Protein AF-0000000073523810 (afdb_homodimer)

Foldseek 3Di:
DQQDFDAEPNDTHHQWDADVHIWGFPDKYFDWDQDPNDTGTFKIKTKTWHPCLVVQQCVCPPPDPVVLVPDVVSVVSSVLQLTKMKMKIFTAAKDQLLRVLVSVLVVVVVVCVVVVNPDPVVNVVSVVSSVVSNVPIHHGGRIDMDIDHSVVSVVCCQDAVAPNHVDPVSNVVVVVVVVVVVVD/DQQDFDAEPNDTHHQWDADVHIWGFPDKYFDWDQDPNDTGTFKIKTKTWDPCLVVQQCVCPPPDPVVLVPDVVSVVSSVLQLTKMKMKIFTAAKDQLLRVLVSVLVVVVVVCVVVVNPDPVVNVVSVVSSVVSNVPIHHGGDIDMDIDHSVVSVVCCQDAVAPNHVDPVSNVVVVVVVVVVVVD

Nearest PDB structures (foldseek):
  8dlc-assembly1_A-2  TM=7.018E-01  e=1.350E-22  Vitis vinifera
  4dok-assembly2_B  TM=6.969E-01  e=1.622E-19  Arabidopsis thaliana
  8v8o-assembly2_B  TM=7.234E-01  e=1.157E-17  Panicum virgatum
  8v8l-assembly2_B  TM=7.744E-01  e=2.000E-11  Panicum virgatum
  5yx4-assembly1_A  TM=7.577E-01  e=1.313E-11  Deschampsia antarctica

Solvent-accessible surface area (backbone atoms only — not comparable to full-atom values): 18875 Å² total; per-residue (Å²): 130,81,74,70,61,45,71,44,94,85,40,76,37,60,49,56,48,72,72,99,55,73,23,33,54,46,21,39,28,44,38,67,47,72,54,93,88,38,76,44,59,34,31,28,40,40,35,25,32,30,74,70,51,53,75,76,46,56,92,55,49,78,44,51,24,73,58,45,30,67,29,46,70,57,24,52,46,62,70,61,41,62,40,42,35,36,38,44,34,31,28,60,38,63,39,46,15,49,55,52,24,47,52,51,44,49,43,44,48,55,33,26,53,70,64,73,60,65,41,72,61,58,50,51,50,46,47,52,54,26,55,64,29,42,81,39,72,41,45,61,67,37,73,50,74,49,79,43,57,20,63,59,44,42,53,48,36,39,61,48,35,26,74,51,20,66,24,62,51,22,30,42,36,27,23,37,45,49,26,56,60,46,60,103,133,79,73,70,61,46,70,43,94,84,41,77,38,59,49,56,48,71,71,100,56,72,22,34,54,45,21,38,29,44,37,67,47,73,56,94,90,38,77,44,58,34,31,29,38,39,34,25,33,32,75,70,53,54,76,76,46,57,93,53,50,79,43,49,24,73,59,46,30,69,29,46,70,58,24,53,46,63,70,61,42,61,41,41,34,38,39,44,34,31,28,60,38,63,38,47,14,50,55,50,25,47,52,52,45,49,44,44,47,54,32,26,54,70,63,72,59,66,40,71,60,58,50,49,53,46,47,52,54,26,55,63,29,42,82,39,74,41,46,59,66,38,73,49,73,50,78,42,58,19,62,59,45,44,53,48,36,37,60,47,34,26,74,51,20,65,23,62,50,21,28,42,36,27,23,37,45,49,27,57,60,45,60,103

Organism: Ambrosia artemisiifolia (NCBI:txid4212)

Sequence (368 aa):
MGSEMVMVDDIPFTPQITTTKPLSLLGHGITDIEIHFLQIKFTAIGVYIDPVVVTHLQKWKGKSGTELAEDDDFFDCVISAPVDKYLRIVVIKEIKGSQYGVQLESSVRDRLAADDKYEEEEEAALEQIVEFFQSKYFKKDSVLTFSFPAASNIVEKWYLGGTTAYSPSTISSLANTLSLELSKMGSEMVMVDDIPFTPQITTTKPLSLLGHGITDIEIHFLQIKFTAIGVYIDPVVVTHLQKWKGKSGTELAEDDDFFDCVISAPVDKYLRIVVIKEIKGSQYGVQLESSVRDRLAADDKYEEEEEAALEQIVEFFQSKYFKKDSVLTFSFPAASNIVEKWYLGGTTAYSPSTISSLANTLSLELSK

Structure (mmCIF, N/CA/C/O backbone):
data_AF-0000000073523810-model_v1
#
loop_
_entity.id
_entity.type
_entity.pdbx_description
1 polymer 'Chalcone-flavonone isomerase family protein'
#
loop_
_atom_site.group_PDB
_atom_site.id
_atom_site.type_symbol
_atom_site.label_atom_id
_atom_site.label_alt_id
_atom_site.label_comp_id
_atom_site.label_asym_id
_atom_site.label_entity_id
_atom_site.label_seq_id
_atom_site.pdbx_PDB_ins_code
_atom_site.Cartn_x
_atom_site.Cartn_y
_atom_site.Cartn_z
_atom_site.occupancy
_atom_site.B_iso_or_equiv
_atom_site.auth_seq_id
_atom_site.auth_comp_id
_atom_site.auth_asym_id
_atom_site.auth_atom_id
_atom_site.pdbx_PDB_model_num
ATOM 1 N N . MET A 1 1 ? -27.172 19.906 9.141 1 36 1 MET A N 1
ATOM 2 C CA . MET A 1 1 ? -26.359 20.797 9.977 1 36 1 MET A CA 1
ATOM 3 C C . MET A 1 1 ? -24.922 20.812 9.492 1 36 1 MET A C 1
ATOM 5 O O . MET A 1 1 ? -24.344 19.766 9.203 1 36 1 MET A O 1
ATOM 9 N N . GLY A 1 2 ? -24.328 21.672 8.648 1 47.69 2 GLY A N 1
ATOM 10 C CA . GLY A 1 2 ? -23.188 21.797 7.754 1 47.69 2 GLY A CA 1
ATOM 11 C C . GLY A 1 2 ? -21.859 21.531 8.438 1 47.69 2 GLY A C 1
ATOM 12 O O . GLY A 1 2 ? -21.5 22.219 9.398 1 47.69 2 GLY A O 1
ATOM 13 N N . SER A 1 3 ? -21.344 20.281 8.609 1 61.44 3 SER A N 1
ATOM 14 C CA . SER A 1 3 ? -20.266 19.891 9.5 1 61.44 3 SER A CA 1
ATOM 15 C C . SER A 1 3 ? -19.141 20.922 9.5 1 61.44 3 SER A C 1
ATOM 17 O O . SER A 1 3 ? -18.828 21.5 8.461 1 61.44 3 SER A O 1
ATOM 19 N N . GLU A 1 4 ? -18.969 21.781 10.617 1 83.75 4 GLU A N 1
ATOM 20 C CA . GLU A 1 4 ? -18.016 22.844 10.828 1 83.75 4 GLU A CA 1
ATOM 21 C C . GLU A 1 4 ? -16.625 22.469 10.305 1 83.75 4 GLU A C 1
ATOM 23 O O . GLU A 1 4 ? -16.188 21.328 10.492 1 83.75 4 GLU A O 1
ATOM 28 N N . MET A 1 5 ? -16.141 23.328 9.406 1 90.19 5 MET A N 1
ATOM 29 C CA . MET A 1 5 ? -14.82 23.156 8.82 1 90.19 5 MET A CA 1
ATOM 30 C C . MET A 1 5 ? -13.742 23.094 9.898 1 90.19 5 MET A C 1
ATOM 32 O O . MET A 1 5 ? -13.891 23.719 10.953 1 90.19 5 MET A O 1
ATOM 36 N N . VAL A 1 6 ? -12.82 22.312 9.805 1 94.38 6 VAL A N 1
ATOM 37 C CA . VAL A 1 6 ? -11.641 22.266 10.656 1 94.38 6 VAL A CA 1
ATOM 38 C C . VAL A 1 6 ? -10.562 23.188 10.102 1 94.38 6 VAL A C 1
ATOM 40 O O . VAL A 1 6 ? -10.141 23.047 8.953 1 94.38 6 VAL A O 1
ATOM 43 N N . MET A 1 7 ? -10.172 24.188 10.859 1 95.75 7 MET A N 1
ATOM 44 C CA . MET A 1 7 ? -9.172 25.141 10.406 1 95.75 7 MET A CA 1
ATOM 45 C C . MET A 1 7 ? -7.762 24.656 10.742 1 95.75 7 MET A C 1
ATOM 47 O O . MET A 1 7 ? -7.461 24.375 11.898 1 95.75 7 MET A O 1
ATOM 51 N N . VAL A 1 8 ? -6.914 24.516 9.75 1 96.25 8 VAL A N 1
ATOM 52 C CA . VAL A 1 8 ? -5.5 24.188 9.914 1 96.25 8 VAL A CA 1
ATOM 53 C C . VAL A 1 8 ? -4.641 25.359 9.43 1 96.25 8 VAL A C 1
ATOM 55 O O . VAL A 1 8 ? -4.43 25.516 8.227 1 96.25 8 VAL A O 1
ATOM 58 N N . ASP A 1 9 ? -4.152 26.125 10.297 1 94.56 9 ASP A N 1
ATOM 59 C CA . ASP A 1 9 ? -3.42 27.359 10 1 94.56 9 ASP A CA 1
ATOM 60 C C . ASP A 1 9 ? -4.164 28.203 8.977 1 94.56 9 ASP A C 1
ATOM 62 O O . ASP A 1 9 ? -3.605 28.578 7.941 1 94.56 9 ASP A O 1
ATOM 66 N N . ASP A 1 10 ? -5.43 28.391 9.188 1 92.69 10 ASP A N 1
ATOM 67 C CA . ASP A 1 10 ? -6.34 29.266 8.461 1 92.69 10 ASP A CA 1
ATOM 68 C C . ASP A 1 10 ? -6.785 28.625 7.145 1 92.69 10 ASP A C 1
ATOM 70 O O . ASP A 1 10 ? -7.375 29.297 6.293 1 92.69 10 ASP A O 1
ATOM 74 N N . ILE A 1 11 ? -6.402 27.422 6.918 1 93.44 11 ILE A N 1
ATOM 75 C CA . ILE A 1 11 ? -6.879 26.656 5.766 1 93.44 11 ILE A CA 1
ATOM 76 C C . ILE A 1 11 ? -8.039 25.766 6.188 1 93.44 11 ILE A C 1
ATOM 78 O O . ILE A 1 11 ? -7.887 24.922 7.086 1 93.44 11 ILE A O 1
ATOM 82 N N . PRO A 1 12 ? -9.141 25.906 5.609 1 93.88 12 PRO A N 1
ATOM 83 C CA . PRO A 1 12 ? -10.297 25.094 6.016 1 93.88 12 PRO A CA 1
ATOM 84 C C . PRO A 1 12 ? -10.266 23.688 5.441 1 93.88 12 PRO A C 1
ATOM 86 O O . PRO A 1 12 ? -9.953 23.5 4.262 1 93.88 12 PRO A O 1
ATOM 89 N N . PHE A 1 13 ? -10.539 22.703 6.215 1 95.44 13 PHE A N 1
ATOM 90 C CA . PHE A 1 13 ? -10.75 21.328 5.812 1 95.44 13 PHE A CA 1
ATOM 91 C C . PHE A 1 13 ? -12.133 20.844 6.219 1 95.44 13 PHE A C 1
ATOM 93 O O . PHE A 1 13 ? -12.586 21.109 7.336 1 95.44 13 PHE A O 1
ATOM 100 N N . THR A 1 14 ? -12.789 20.188 5.332 1 93.25 14 THR A N 1
ATOM 101 C CA . THR A 1 14 ? -14.078 19.594 5.66 1 93.25 14 THR A CA 1
ATOM 102 C C . THR A 1 14 ? -13.891 18.359 6.531 1 93.25 14 THR A C 1
ATOM 104 O O . THR A 1 14 ? -12.938 17.609 6.355 1 93.25 14 THR A O 1
ATOM 107 N N . PRO A 1 15 ? -14.758 18.156 7.457 1 94.19 15 PRO A N 1
ATOM 108 C CA . PRO A 1 15 ? -14.648 16.969 8.312 1 94.19 15 PRO A CA 1
ATOM 109 C C . PRO A 1 15 ? -14.773 15.664 7.523 1 94.19 15 PRO A C 1
ATOM 111 O O . PRO A 1 15 ? -14.289 14.617 7.969 1 94.19 15 PRO A O 1
ATOM 114 N N . GLN A 1 16 ? -15.461 15.742 6.457 1 93.12 16 GLN A N 1
ATOM 115 C CA . GLN A 1 16 ? -15.648 14.57 5.605 1 93.12 16 GLN A CA 1
ATOM 116 C C . GLN A 1 16 ? -15.484 14.93 4.133 1 93.12 16 GLN A C 1
ATOM 118 O O . GLN A 1 16 ? -15.805 16.047 3.721 1 93.12 16 GLN A O 1
ATOM 123 N N . ILE A 1 17 ? -14.914 14.008 3.402 1 89.88 17 ILE A N 1
ATOM 124 C CA . ILE A 1 17 ? -14.891 14.133 1.949 1 89.88 17 ILE A CA 1
ATOM 125 C C . ILE A 1 17 ? -15.469 12.875 1.315 1 89.88 17 ILE A C 1
ATOM 127 O O . ILE A 1 17 ? -15.516 11.82 1.95 1 89.88 17 ILE A O 1
ATOM 131 N N . THR A 1 18 ? -15.961 13.039 0.163 1 78.88 18 THR A N 1
ATOM 132 C CA . THR A 1 18 ? -16.484 11.867 -0.533 1 78.88 18 THR A CA 1
ATOM 133 C C . THR A 1 18 ? -15.617 11.523 -1.738 1 78.88 18 THR A C 1
ATOM 135 O O . THR A 1 18 ? -15.383 12.367 -2.607 1 78.88 18 THR A O 1
ATOM 138 N N . THR A 1 19 ? -15.023 10.523 -1.752 1 72.81 19 THR A N 1
ATOM 139 C CA . THR A 1 19 ? -14.414 9.914 -2.93 1 72.81 19 THR A CA 1
ATOM 140 C C . THR A 1 19 ? -15.312 8.828 -3.502 1 72.81 19 THR A C 1
ATOM 142 O O . THR A 1 19 ? -16.469 9.078 -3.844 1 72.81 19 THR A O 1
ATOM 145 N N . THR A 1 20 ? -14.945 7.473 -3.506 1 61.44 20 THR A N 1
ATOM 146 C CA . THR A 1 20 ? -15.852 6.371 -3.805 1 61.44 20 THR A CA 1
ATOM 147 C C . THR A 1 20 ? -16.812 6.137 -2.648 1 61.44 20 THR A C 1
ATOM 149 O O . THR A 1 20 ? -17.938 5.68 -2.855 1 61.44 20 THR A O 1
ATOM 152 N N . LYS A 1 21 ? -16.359 6.438 -1.473 1 75.62 21 LYS A N 1
ATOM 153 C CA . LYS A 1 21 ? -17.125 6.441 -0.232 1 75.62 21 LYS A CA 1
ATOM 154 C C . LYS A 1 21 ? -16.719 7.598 0.672 1 75.62 21 LYS A C 1
ATOM 156 O O . LYS A 1 21 ? -15.664 8.211 0.459 1 75.62 21 LYS A O 1
ATOM 161 N N . PRO A 1 22 ? -17.562 7.93 1.619 1 85.31 22 PRO A N 1
ATOM 162 C CA . PRO A 1 22 ? -17.203 9.023 2.525 1 85.31 22 PRO A CA 1
ATOM 163 C C . PRO A 1 22 ? -16 8.688 3.4 1 85.31 22 PRO A C 1
ATOM 165 O O . PRO A 1 22 ? -15.93 7.59 3.963 1 85.31 22 PRO A O 1
ATOM 168 N N . LEU A 1 23 ? -15.039 9.547 3.445 1 93 23 LEU A N 1
ATOM 169 C CA . LEU A 1 23 ? -13.883 9.469 4.328 1 93 23 LEU A CA 1
ATOM 170 C C . LEU A 1 23 ? -13.914 10.586 5.363 1 93 23 LEU A C 1
ATOM 172 O O . LEU A 1 23 ? -14.422 11.68 5.09 1 93 23 LEU A O 1
ATOM 176 N N . SER A 1 24 ? -13.414 10.297 6.52 1 95.62 24 SER A N 1
ATOM 177 C CA . SER A 1 24 ? -13.414 11.289 7.59 1 95.62 24 SER A CA 1
ATOM 178 C C . SER A 1 24 ? -12.016 11.875 7.793 1 95.62 24 SER A C 1
ATOM 180 O O . SER A 1 24 ? -11.016 11.172 7.648 1 95.62 24 SER A O 1
ATOM 182 N N . LEU A 1 25 ? -12.016 13.172 8.109 1 96.88 25 LEU A N 1
ATOM 183 C CA . LEU A 1 25 ? -10.766 13.805 8.516 1 96.88 25 LEU A CA 1
ATOM 184 C C . LEU A 1 25 ? -10.32 13.289 9.883 1 96.88 25 LEU A C 1
ATOM 186 O O . LEU A 1 25 ? -10.875 13.68 10.914 1 96.88 25 LEU A O 1
ATOM 190 N N . LEU A 1 26 ? -9.266 12.453 9.906 1 97.5 26 LEU A N 1
ATOM 191 C CA . LEU A 1 26 ? -8.859 11.852 11.172 1 97.5 26 LEU A CA 1
ATOM 192 C C . LEU A 1 26 ? -7.574 12.492 11.688 1 97.5 26 LEU A C 1
ATOM 194 O O . LEU A 1 26 ? -7.219 12.32 12.859 1 97.5 26 LEU A O 1
ATOM 198 N N . GLY A 1 27 ? -6.891 13.18 10.82 1 97.88 27 GLY A N 1
ATOM 199 C CA . GLY A 1 27 ? -5.684 13.891 11.219 1 97.88 27 GLY A CA 1
ATOM 200 C C . GLY A 1 27 ? -5.426 15.133 10.391 1 97.88 27 GLY A C 1
ATOM 201 O O . GLY A 1 27 ? -5.859 15.227 9.242 1 97.88 27 GLY A O 1
ATOM 202 N N . HIS A 1 28 ? -4.754 16.047 10.984 1 97.94 28 HIS A N 1
ATOM 203 C CA . HIS A 1 28 ? -4.352 17.25 10.281 1 97.94 28 HIS A CA 1
ATOM 204 C C . HIS A 1 28 ? -3.105 17.875 10.906 1 97.94 28 HIS A C 1
ATOM 206 O O . HIS A 1 28 ? -2.785 17.594 12.07 1 97.94 28 HIS A O 1
ATOM 212 N N . GLY A 1 29 ? -2.41 18.641 10.125 1 97.25 29 GLY A N 1
ATOM 213 C CA . GLY A 1 29 ? -1.2 19.312 10.578 1 97.25 29 GLY A CA 1
ATOM 214 C C . GLY A 1 29 ? -0.546 20.156 9.5 1 97.25 29 GLY A C 1
ATOM 215 O O . GLY A 1 29 ? -1.193 20.531 8.516 1 97.25 29 GLY A O 1
ATOM 216 N N . ILE A 1 30 ? 0.703 20.531 9.781 1 93.44 30 ILE A N 1
ATOM 217 C CA . ILE A 1 30 ? 1.391 21.422 8.852 1 93.44 30 ILE A CA 1
ATOM 218 C C . ILE A 1 30 ? 2.82 20.938 8.625 1 93.44 30 ILE A C 1
ATOM 220 O O . ILE A 1 30 ? 3.336 20.141 9.406 1 93.44 30 ILE A O 1
ATOM 224 N N . THR A 1 31 ? 3.383 21.25 7.535 1 87.44 31 THR A N 1
ATOM 225 C CA . THR A 1 31 ? 4.832 21.219 7.383 1 87.44 31 THR A CA 1
ATOM 226 C C . THR A 1 31 ? 5.414 22.625 7.535 1 87.44 31 THR A C 1
ATOM 228 O O . THR A 1 31 ? 4.801 23.609 7.109 1 87.44 31 THR A O 1
ATOM 231 N N . ASP A 1 32 ? 6.449 22.703 8.258 1 83.75 32 ASP A N 1
ATOM 232 C CA . ASP A 1 32 ? 7.055 24 8.539 1 83.75 32 ASP A CA 1
ATOM 233 C C . ASP A 1 32 ? 8.57 23.875 8.727 1 83.75 32 ASP A C 1
ATOM 235 O O . ASP A 1 32 ? 9.102 22.766 8.766 1 83.75 32 ASP A O 1
ATOM 239 N N . ILE A 1 33 ? 9.289 24.938 8.523 1 73.38 33 ILE A N 1
ATOM 240 C CA . ILE A 1 33 ? 10.711 25.031 8.836 1 73.38 33 ILE A CA 1
ATOM 241 C C . ILE A 1 33 ? 10.953 26.25 9.742 1 73.38 33 ILE A C 1
ATOM 243 O O . ILE A 1 33 ? 10.336 27.297 9.562 1 73.38 33 ILE A O 1
ATOM 247 N N . GLU A 1 34 ? 11.664 25.938 10.781 1 75.88 34 GLU A N 1
ATOM 248 C CA . GLU A 1 34 ? 12.062 27.047 11.633 1 75.88 34 GLU A CA 1
ATOM 249 C C . GLU A 1 34 ? 13.352 27.703 11.133 1 75.88 34 GLU A C 1
ATOM 251 O O . GLU A 1 34 ? 14.391 27.047 11.031 1 75.88 34 GLU A O 1
ATOM 256 N N . ILE A 1 35 ? 13.297 28.797 10.578 1 69.88 35 ILE A N 1
ATOM 257 C CA . ILE A 1 35 ? 14.461 29.562 10.133 1 69.88 35 ILE A CA 1
ATOM 258 C C . ILE A 1 35 ? 14.656 30.781 11.039 1 69.88 35 ILE A C 1
ATOM 260 O O . ILE A 1 35 ? 13.828 31.688 11.055 1 69.88 35 ILE A O 1
ATOM 264 N N . HIS A 1 36 ? 15.805 30.797 11.664 1 76.88 36 HIS A N 1
ATOM 265 C CA . HIS A 1 36 ? 16.172 31.906 12.523 1 76.88 36 HIS A CA 1
ATOM 266 C C . HIS A 1 36 ? 15.062 32.219 13.523 1 76.88 36 HIS A C 1
ATOM 268 O O . HIS A 1 36 ? 14.648 33.375 13.648 1 76.88 36 HIS A O 1
ATOM 274 N N . PHE A 1 37 ? 14.477 31.234 14.125 1 79.62 37 PHE A N 1
ATOM 275 C CA . PHE A 1 37 ? 13.492 31.328 15.195 1 79.62 37 PHE A CA 1
ATOM 276 C C . PHE A 1 37 ? 12.133 31.719 14.641 1 79.62 37 PHE A C 1
ATOM 278 O O . PHE A 1 37 ? 11.227 32.062 15.406 1 79.62 37 PHE A O 1
ATOM 285 N N . LEU A 1 38 ? 12 31.844 13.359 1 82.62 38 LEU A N 1
ATOM 286 C CA . LEU A 1 38 ? 10.703 32.062 12.719 1 82.62 38 LEU A CA 1
ATOM 287 C C . LEU A 1 38 ? 10.172 30.781 12.109 1 82.62 38 LEU A C 1
ATOM 289 O O . LEU A 1 38 ? 10.898 30.062 11.422 1 82.62 38 LEU A O 1
ATOM 293 N N . GLN A 1 39 ? 9.031 30.453 12.539 1 85.06 39 GLN A N 1
ATOM 294 C CA . GLN A 1 39 ? 8.375 29.297 11.953 1 85.06 39 GLN A CA 1
ATOM 295 C C . GLN A 1 39 ? 7.719 29.641 10.617 1 85.06 39 GLN A C 1
ATOM 297 O O . GLN A 1 39 ? 6.816 30.484 10.562 1 85.06 39 GLN A O 1
ATOM 302 N N . ILE A 1 40 ? 8.281 29.141 9.594 1 83.62 40 ILE A N 1
ATOM 303 C CA . ILE A 1 40 ? 7.676 29.312 8.281 1 83.62 40 ILE A CA 1
ATOM 304 C C . ILE A 1 40 ? 6.844 28.078 7.934 1 83.62 40 ILE A C 1
ATOM 306 O O . ILE A 1 40 ? 7.379 26.984 7.793 1 83.62 40 ILE A O 1
ATOM 310 N N . LYS A 1 41 ? 5.555 28.312 7.762 1 89.38 41 LYS A N 1
ATOM 311 C CA . LYS A 1 41 ? 4.633 27.219 7.438 1 89.38 41 LYS A CA 1
ATOM 312 C C . LYS A 1 41 ? 4.453 27.094 5.93 1 89.38 41 LYS A C 1
ATOM 314 O O . LYS A 1 41 ? 4.215 28.078 5.234 1 89.38 41 LYS A O 1
ATOM 319 N N . PHE A 1 42 ? 4.555 25.891 5.41 1 86.69 42 PHE A N 1
ATOM 320 C CA . PHE A 1 42 ? 4.547 25.703 3.967 1 86.69 42 PHE A CA 1
ATOM 321 C C . PHE A 1 42 ? 3.238 25.078 3.51 1 86.69 42 PHE A C 1
ATOM 323 O O . PHE A 1 42 ? 2.662 25.484 2.502 1 86.69 42 PHE A O 1
ATOM 330 N N . THR A 1 43 ? 2.82 24 4.184 1 90.69 43 THR A N 1
ATOM 331 C CA . THR A 1 43 ? 1.605 23.328 3.734 1 90.69 43 THR A CA 1
ATOM 332 C C . THR A 1 43 ? 0.713 22.984 4.922 1 90.69 43 THR A C 1
ATOM 334 O O . THR A 1 43 ? 1.202 22.781 6.035 1 90.69 43 THR A O 1
ATOM 337 N N . ALA A 1 44 ? -0.579 23 4.688 1 95.06 44 ALA A N 1
ATOM 338 C CA . ALA A 1 44 ? -1.577 22.391 5.566 1 95.06 44 ALA A CA 1
ATOM 339 C C . ALA A 1 44 ? -1.984 21.016 5.066 1 95.06 44 ALA A C 1
ATOM 341 O O . ALA A 1 44 ? -2.162 20.812 3.865 1 95.06 44 ALA A O 1
ATOM 342 N N . ILE A 1 45 ? -2.049 20.078 5.953 1 95.38 45 ILE A N 1
ATOM 343 C CA . ILE A 1 45 ? -2.287 18.688 5.582 1 95.38 45 ILE A CA 1
ATOM 344 C C . ILE A 1 45 ? -3.58 18.188 6.23 1 95.38 45 ILE A C 1
ATOM 346 O O . ILE A 1 45 ? -3.826 18.453 7.41 1 95.38 45 ILE A O 1
ATOM 350 N N . GLY A 1 46 ? -4.473 17.578 5.551 1 97.12 46 GLY A N 1
ATOM 351 C CA . GLY A 1 46 ? -5.594 16.797 6.043 1 97.12 46 GLY A CA 1
ATOM 352 C C . GLY A 1 46 ? -5.5 15.32 5.684 1 97.12 46 GLY A C 1
ATOM 353 O O . GLY A 1 46 ? -5.203 14.977 4.535 1 97.12 46 GLY A O 1
ATOM 354 N N . VAL A 1 47 ? -5.637 14.477 6.656 1 97.06 47 VAL A N 1
ATOM 355 C CA . VAL A 1 47 ? -5.613 13.031 6.465 1 97.06 47 VAL A CA 1
ATOM 356 C C . VAL A 1 47 ? -7.031 12.469 6.578 1 97.06 47 VAL A C 1
ATOM 358 O O . VAL A 1 47 ? -7.621 12.477 7.664 1 97.06 47 VAL A O 1
ATOM 361 N N . TYR A 1 48 ? -7.543 12 5.488 1 95.38 48 TYR A N 1
ATOM 362 C CA . TYR A 1 48 ? -8.867 11.383 5.445 1 95.38 48 TYR A CA 1
ATOM 363 C C . TYR A 1 48 ? -8.758 9.867 5.332 1 95.38 48 TYR A C 1
ATOM 365 O O . TYR A 1 48 ? -8.078 9.352 4.445 1 95.38 48 TYR A O 1
ATOM 373 N N . ILE A 1 49 ? -9.43 9.18 6.234 1 94.75 49 ILE A N 1
ATOM 374 C CA . ILE A 1 49 ? -9.398 7.723 6.238 1 94.75 49 ILE A CA 1
ATOM 375 C C . ILE A 1 49 ? -10.812 7.184 6.461 1 94.75 49 ILE A C 1
ATOM 377 O O . ILE A 1 49 ? -11.602 7.781 7.188 1 94.75 49 ILE A O 1
ATOM 381 N N . ASP A 1 50 ? -11.133 6.09 5.805 1 90.81 50 ASP A N 1
ATOM 382 C CA . ASP A 1 50 ? -12.344 5.355 6.148 1 90.81 50 ASP A CA 1
ATOM 383 C C . ASP A 1 50 ? -12.367 5.004 7.637 1 90.81 50 ASP A C 1
ATOM 385 O O . ASP A 1 50 ? -11.461 4.348 8.141 1 90.81 50 ASP A O 1
ATOM 389 N N . PRO A 1 51 ? -13.367 5.398 8.312 1 89.56 51 PRO A N 1
ATOM 390 C CA . PRO A 1 51 ? -13.422 5.164 9.758 1 89.56 51 PRO A CA 1
ATOM 391 C C . PRO A 1 51 ? -13.312 3.682 10.117 1 89.56 51 PRO A C 1
ATOM 393 O O . PRO A 1 51 ? -12.953 3.342 11.25 1 89.56 51 PRO A O 1
ATOM 396 N N . VAL A 1 52 ? -13.516 2.807 9.203 1 86.06 52 VAL A N 1
ATOM 397 C CA . VAL A 1 52 ? -13.414 1.368 9.422 1 86.06 52 VAL A CA 1
ATOM 398 C C . VAL A 1 52 ? -11.984 0.997 9.797 1 86.06 52 VAL A C 1
ATOM 400 O O . VAL A 1 52 ? -11.734 -0.094 10.312 1 86.06 52 VAL A O 1
ATOM 403 N N . VAL A 1 53 ? -11.023 1.902 9.609 1 90.06 53 VAL A N 1
ATOM 404 C CA . VAL A 1 53 ? -9.617 1.668 9.938 1 90.06 53 VAL A CA 1
ATOM 405 C C . VAL A 1 53 ? -9.492 1.288 11.406 1 90.06 53 VAL A C 1
ATOM 407 O O . VAL A 1 53 ? -8.602 0.514 11.781 1 90.06 53 VAL A O 1
ATOM 410 N N . VAL A 1 54 ? -10.414 1.68 12.266 1 91.44 54 VAL A N 1
ATOM 411 C CA . VAL A 1 54 ? -10.352 1.468 13.711 1 91.44 54 VAL A CA 1
ATOM 412 C C . VAL A 1 54 ? -10.438 -0.025 14.016 1 91.44 54 VAL A C 1
ATOM 414 O O . VAL A 1 54 ? -9.805 -0.508 14.961 1 91.44 54 VAL A O 1
ATOM 417 N N . THR A 1 55 ? -11.133 -0.739 13.25 1 86.38 55 THR A N 1
ATOM 418 C CA . THR A 1 55 ? -11.297 -2.172 13.469 1 86.38 55 THR A CA 1
ATOM 419 C C . THR A 1 55 ? -9.969 -2.902 13.273 1 86.38 55 THR A C 1
ATOM 421 O O . THR A 1 55 ? -9.758 -3.98 13.836 1 86.38 55 THR A O 1
ATOM 424 N N . HIS A 1 56 ? -9.07 -2.303 12.539 1 83.25 56 HIS A N 1
ATOM 425 C CA . HIS A 1 56 ? -7.781 -2.924 12.258 1 83.25 56 HIS A CA 1
ATOM 426 C C . HIS A 1 56 ? -6.746 -2.547 13.312 1 83.25 56 HIS A C 1
ATOM 428 O O . HIS A 1 56 ? -5.637 -3.082 13.32 1 83.25 56 HIS A O 1
ATOM 434 N N . LEU A 1 57 ? -7.16 -1.655 14.227 1 91.44 57 LEU A N 1
ATOM 435 C CA . LEU A 1 57 ? -6.191 -1.093 15.164 1 91.44 57 LEU A CA 1
ATOM 436 C C . LEU A 1 57 ? -6.523 -1.502 16.594 1 91.44 57 LEU A C 1
ATOM 438 O O . LEU A 1 57 ? -6.023 -0.898 17.547 1 91.44 57 LEU A O 1
ATOM 442 N N . GLN A 1 58 ? -7.195 -2.562 16.828 1 89.19 58 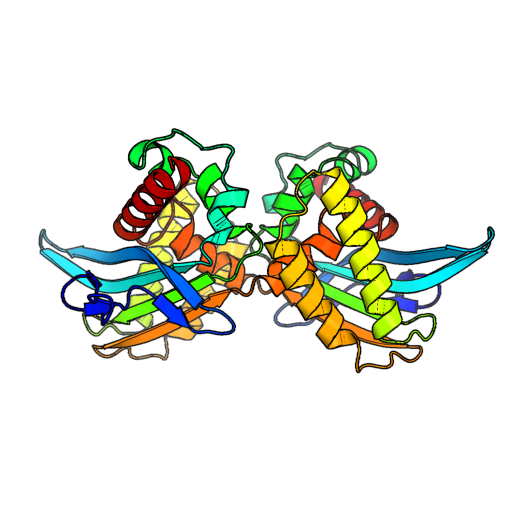GLN A N 1
ATOM 443 C CA . GLN A 1 58 ? -7.734 -2.957 18.125 1 89.19 58 GLN A CA 1
ATOM 444 C C . GLN A 1 58 ? -6.617 -3.322 19.094 1 89.19 58 GLN A C 1
ATOM 446 O O . GLN A 1 58 ? -6.773 -3.188 20.312 1 89.19 58 GLN A O 1
ATOM 451 N N . LYS A 1 59 ? -5.496 -3.777 18.594 1 91 59 LYS A N 1
ATOM 452 C CA . LYS A 1 59 ? -4.336 -4.125 19.406 1 91 59 LYS A CA 1
ATOM 453 C C . LYS A 1 59 ? -3.898 -2.945 20.266 1 91 59 LYS A C 1
ATOM 455 O O . LYS A 1 59 ? -3.277 -3.131 21.312 1 91 59 LYS A O 1
ATOM 460 N N . TRP A 1 60 ? -4.238 -1.782 19.859 1 94.19 60 TRP A N 1
ATOM 461 C CA . TRP A 1 60 ? -3.754 -0.586 20.547 1 94.19 60 TRP A CA 1
ATOM 462 C C . TRP A 1 60 ? -4.867 0.07 21.359 1 94.19 60 TRP A C 1
ATOM 464 O O . TRP A 1 60 ? -4.742 1.22 21.781 1 94.19 60 TRP A O 1
ATOM 474 N N . LYS A 1 61 ? -5.992 -0.659 21.5 1 94.44 61 LYS A N 1
ATOM 475 C CA . LYS A 1 61 ? -7.098 -0.134 22.297 1 94.44 61 LYS A CA 1
ATOM 476 C C . LYS A 1 61 ? -6.633 0.261 23.688 1 94.44 61 LYS A C 1
ATOM 478 O O . LYS A 1 61 ? -5.91 -0.491 24.344 1 94.44 61 LYS A O 1
ATOM 483 N N . GLY A 1 62 ? -7.059 1.465 24.156 1 94.75 62 GLY A N 1
ATOM 484 C CA . GLY A 1 62 ? -6.734 1.923 25.5 1 94.75 62 GLY A CA 1
ATOM 485 C C . GLY A 1 62 ? -5.449 2.723 25.562 1 94.75 62 GLY A C 1
ATOM 486 O O . GLY A 1 62 ? -5.117 3.295 26.609 1 94.75 62 GLY A O 1
ATOM 487 N N . LYS A 1 63 ? -4.664 2.775 24.531 1 96.56 63 LYS A N 1
ATOM 488 C CA . LYS A 1 63 ? -3.443 3.57 24.484 1 96.56 63 LYS A CA 1
ATOM 489 C C . LYS A 1 63 ? -3.758 5.051 24.281 1 96.56 63 LYS A C 1
ATOM 491 O O . LYS A 1 63 ? -4.711 5.398 23.594 1 96.56 63 LYS A O 1
ATOM 496 N N . SER A 1 64 ? -2.973 5.887 24.859 1 97.31 64 SER A N 1
ATOM 497 C CA . SER A 1 64 ? -3.15 7.324 24.719 1 97.31 64 SER A CA 1
ATOM 498 C C . SER A 1 64 ? -2.623 7.809 23.359 1 97.31 64 SER A C 1
ATOM 500 O O . SER A 1 64 ? -1.805 7.137 22.734 1 97.31 64 SER A O 1
ATOM 502 N N . GLY A 1 65 ? -3.066 8.977 22.953 1 96.81 65 GLY A N 1
ATOM 503 C CA . GLY A 1 65 ? -2.576 9.578 21.719 1 96.81 65 GLY A CA 1
ATOM 504 C C . GLY A 1 65 ? -1.07 9.773 21.703 1 96.81 65 GLY A C 1
ATOM 505 O O . GLY A 1 65 ? -0.42 9.547 20.688 1 96.81 65 GLY A O 1
ATOM 506 N N . THR A 1 66 ? -0.554 10.211 22.828 1 97.12 66 THR A N 1
ATOM 507 C CA . THR A 1 66 ? 0.883 10.438 22.953 1 97.12 66 THR A CA 1
ATOM 508 C C . THR A 1 66 ? 1.648 9.125 22.781 1 97.12 66 THR A C 1
ATOM 510 O O . THR A 1 66 ? 2.693 9.094 22.125 1 97.12 66 THR A O 1
ATOM 513 N N . GLU A 1 67 ? 1.149 8.055 23.359 1 97.25 67 GLU A N 1
ATOM 514 C CA . GLU A 1 67 ? 1.768 6.738 23.203 1 97.25 67 GLU A CA 1
ATOM 515 C C . GLU A 1 67 ? 1.714 6.277 21.75 1 97.25 67 GLU A C 1
ATOM 517 O O . GLU A 1 67 ? 2.701 5.766 21.219 1 97.25 67 GLU A O 1
ATOM 522 N N . LEU A 1 68 ? 0.578 6.496 21.172 1 96.88 68 LEU A N 1
ATOM 523 C CA . LEU A 1 68 ? 0.408 6.059 19.781 1 96.88 68 LEU A CA 1
ATOM 524 C C . LEU A 1 68 ? 1.314 6.848 18.844 1 96.88 68 LEU A C 1
ATOM 526 O O . LEU A 1 68 ? 1.862 6.293 17.891 1 96.88 68 LEU A O 1
ATOM 530 N N . ALA A 1 69 ? 1.471 8.133 19.109 1 96.44 69 ALA A N 1
ATOM 531 C CA . ALA A 1 69 ? 2.277 8.992 18.25 1 96.44 69 ALA A CA 1
ATOM 532 C C . ALA A 1 69 ? 3.725 8.508 18.188 1 96.44 69 ALA A C 1
ATOM 534 O O . ALA A 1 69 ? 4.422 8.742 17.203 1 96.44 69 ALA A O 1
ATOM 535 N N . GLU A 1 70 ? 4.141 7.801 19.203 1 95.06 70 GLU A N 1
ATOM 536 C CA . GLU A 1 70 ? 5.523 7.34 19.281 1 95.06 70 GLU A CA 1
ATOM 537 C C . GLU A 1 70 ? 5.641 5.871 18.875 1 95.06 70 GLU A C 1
ATOM 539 O O . GLU A 1 70 ? 6.73 5.301 18.906 1 95.06 70 GLU A O 1
ATOM 544 N N . ASP A 1 71 ? 4.59 5.27 18.484 1 94.12 71 ASP A N 1
ATOM 545 C CA . ASP A 1 71 ? 4.559 3.848 18.156 1 94.12 71 ASP A CA 1
ATOM 546 C C . ASP A 1 71 ? 4.543 3.633 16.656 1 94.12 71 ASP A C 1
ATOM 548 O O . ASP A 1 71 ? 3.475 3.564 16.047 1 94.12 71 ASP A O 1
ATOM 552 N N . ASP A 1 72 ? 5.641 3.373 16.109 1 88.44 72 ASP A N 1
ATOM 553 C CA . ASP A 1 72 ? 5.762 3.225 14.656 1 88.44 72 ASP A CA 1
ATOM 554 C C . ASP A 1 72 ? 5.02 1.981 14.172 1 88.44 72 ASP A C 1
ATOM 556 O O . ASP A 1 72 ? 4.523 1.95 13.039 1 88.44 72 ASP A O 1
ATOM 560 N N . ASP A 1 73 ? 4.914 0.929 14.992 1 86.62 73 ASP A N 1
ATOM 561 C CA . ASP A 1 73 ? 4.145 -0.256 14.617 1 86.62 73 ASP A CA 1
ATOM 562 C C . ASP A 1 73 ? 2.676 0.089 14.391 1 86.62 73 ASP A C 1
ATOM 564 O O . ASP A 1 73 ? 2.018 -0.496 13.531 1 86.62 73 ASP A O 1
ATOM 568 N N . PHE A 1 74 ? 2.215 1.008 15.227 1 93.25 74 PHE A N 1
ATOM 569 C CA . PHE A 1 74 ? 0.843 1.481 15.094 1 93.25 74 PHE A CA 1
ATOM 570 C C . PHE A 1 74 ? 0.619 2.115 13.727 1 93.25 74 PHE A C 1
ATOM 572 O O . PHE A 1 74 ? -0.331 1.765 13.023 1 93.25 74 PHE A O 1
ATOM 579 N N . PHE A 1 75 ? 1.476 2.957 13.305 1 92.5 75 PHE A N 1
ATOM 580 C CA . PHE A 1 75 ? 1.305 3.684 12.055 1 92.5 75 PHE A CA 1
ATOM 581 C C . PHE A 1 75 ? 1.572 2.777 10.859 1 92.5 75 PHE A C 1
ATOM 583 O O . PHE A 1 75 ? 0.951 2.932 9.805 1 92.5 75 PHE A O 1
ATOM 590 N N . ASP A 1 76 ? 2.475 1.805 11.008 1 84.81 76 ASP A N 1
ATOM 591 C CA . ASP A 1 76 ? 2.629 0.79 9.969 1 84.81 76 ASP A CA 1
ATOM 592 C C . ASP A 1 76 ? 1.313 0.055 9.719 1 84.81 76 ASP A C 1
ATOM 594 O O . ASP A 1 76 ? 0.985 -0.269 8.578 1 84.81 76 ASP A O 1
ATOM 598 N N . CYS A 1 77 ? 0.583 -0.191 10.773 1 84.31 77 CYS A N 1
ATOM 599 C CA . CYS A 1 77 ? -0.705 -0.867 10.648 1 84.31 77 CYS A CA 1
ATOM 600 C C . CYS A 1 77 ? -1.743 0.051 10.016 1 84.31 77 CYS A C 1
ATOM 602 O O . CYS A 1 77 ? -2.578 -0.399 9.234 1 84.31 77 CYS A O 1
ATOM 604 N N . VAL A 1 78 ? -1.748 1.337 10.383 1 90.19 78 VAL A N 1
ATOM 605 C CA . VAL A 1 78 ? -2.637 2.305 9.75 1 90.19 78 VAL A CA 1
ATOM 606 C C . VAL A 1 78 ? -2.398 2.318 8.242 1 90.19 78 VAL A C 1
ATOM 608 O O . VAL A 1 78 ? -3.35 2.287 7.457 1 90.19 78 VAL A O 1
ATOM 611 N N . ILE A 1 79 ? -1.14 2.35 7.812 1 87.44 79 ILE A N 1
ATOM 612 C CA . ILE A 1 79 ? -0.748 2.406 6.41 1 87.44 79 ILE A CA 1
ATOM 613 C C . ILE A 1 79 ? -1.173 1.121 5.703 1 87.44 79 ILE A C 1
ATOM 615 O O . ILE A 1 79 ? -1.737 1.165 4.605 1 87.44 79 ILE A O 1
ATOM 619 N N . SER A 1 80 ? -1.014 -0.012 6.359 1 80.5 80 SER A N 1
ATOM 620 C CA . SER A 1 80 ? -1.236 -1.31 5.73 1 80.5 80 SER A CA 1
ATOM 621 C C . SER A 1 80 ? -2.71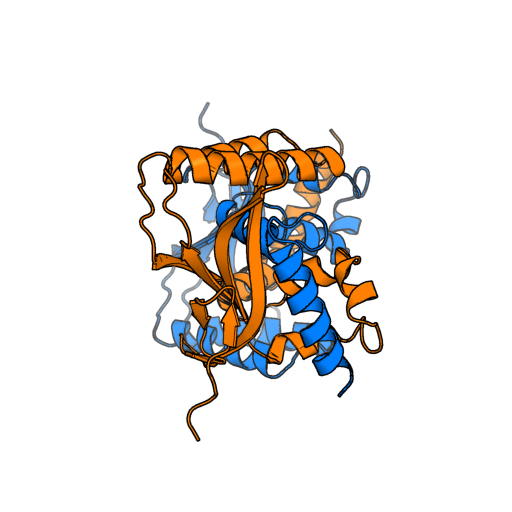7 -1.678 5.73 1 80.5 80 SER A C 1
ATOM 623 O O . SER A 1 80 ? -3.135 -2.592 5.016 1 80.5 80 SER A O 1
ATOM 625 N N . ALA A 1 81 ? -3.5 -1.021 6.648 1 82.06 81 ALA A N 1
ATOM 626 C CA . ALA A 1 81 ? -4.926 -1.339 6.719 1 82.06 81 ALA A CA 1
ATOM 627 C C . ALA A 1 81 ? -5.59 -1.183 5.355 1 82.06 81 ALA A C 1
ATOM 629 O O . ALA A 1 81 ? -5.336 -0.211 4.641 1 82.06 81 ALA A O 1
ATOM 630 N N . PRO A 1 82 ? -6.379 -2.127 4.914 1 78.5 82 PRO A N 1
ATOM 631 C CA . PRO A 1 82 ? -7.027 -2.105 3.602 1 78.5 82 PRO A CA 1
ATOM 632 C C . PRO A 1 82 ? -8.266 -1.217 3.57 1 78.5 82 PRO A C 1
ATOM 634 O O . PRO A 1 82 ? -9.375 -1.702 3.311 1 78.5 82 PRO A O 1
ATOM 637 N N . VAL A 1 83 ? -8.102 -0.006 3.807 1 82.81 83 VAL A N 1
ATOM 638 C CA . VAL A 1 83 ? -9.172 0.986 3.76 1 82.81 83 VAL A CA 1
ATOM 639 C C . VAL A 1 83 ? -8.742 2.164 2.885 1 82.81 83 VAL A C 1
ATOM 641 O O . VAL A 1 83 ? -7.551 2.375 2.656 1 82.81 83 VAL A O 1
ATOM 644 N N . ASP A 1 84 ? -9.711 2.871 2.391 1 83.88 84 ASP A N 1
ATOM 645 C CA . ASP A 1 84 ? -9.406 4.043 1.574 1 83.88 84 ASP A CA 1
ATOM 646 C C . ASP A 1 84 ? -8.742 5.137 2.41 1 83.88 84 ASP A C 1
ATOM 648 O O . ASP A 1 84 ? -9.148 5.383 3.551 1 83.88 84 ASP A O 1
ATOM 652 N N . LYS A 1 85 ? -7.73 5.691 1.919 1 90.88 85 LYS A N 1
ATOM 653 C CA . LYS A 1 85 ? -7.055 6.844 2.51 1 90.88 85 LYS A CA 1
ATOM 654 C C . LYS A 1 85 ? -6.852 7.949 1.477 1 90.88 85 LYS A C 1
ATOM 656 O O . LYS A 1 85 ? -6.699 7.672 0.285 1 90.88 85 LYS A O 1
ATOM 661 N N . TYR A 1 86 ? -6.891 9.133 1.934 1 90.06 86 TYR A N 1
ATOM 662 C CA . TYR A 1 86 ? -6.793 10.312 1.078 1 90.06 86 TYR A CA 1
ATOM 663 C C . TYR A 1 86 ? -6.074 11.445 1.795 1 90.06 86 TYR A C 1
ATOM 665 O O . TYR A 1 86 ? -6.395 11.766 2.941 1 90.06 86 TYR A O 1
ATOM 673 N N . LEU A 1 87 ? -5.031 11.984 1.139 1 93.12 87 LEU A N 1
ATOM 674 C CA . LEU A 1 87 ? -4.305 13.133 1.662 1 93.12 87 LEU A CA 1
ATOM 675 C C . LEU A 1 87 ? -4.645 14.391 0.871 1 93.12 87 LEU A C 1
ATOM 677 O O . LEU A 1 87 ? -4.648 14.375 -0.363 1 93.12 87 LEU A O 1
ATOM 681 N N . ARG A 1 88 ? -5.023 15.375 1.546 1 91.69 88 ARG A N 1
ATOM 682 C CA . ARG A 1 88 ? -5.199 16.703 0.971 1 91.69 88 ARG A CA 1
ATOM 683 C C . ARG A 1 88 ? -4.156 17.672 1.506 1 91.69 88 ARG A C 1
ATOM 685 O O . ARG A 1 88 ? -4.117 17.953 2.705 1 91.69 88 ARG A O 1
ATOM 692 N N . ILE A 1 89 ? -3.266 18.188 0.672 1 91.25 89 ILE A N 1
ATOM 693 C CA . ILE A 1 89 ? -2.166 19.078 1.041 1 91.25 89 ILE A CA 1
ATOM 694 C C . ILE A 1 89 ? -2.354 20.438 0.372 1 91.25 89 ILE A C 1
ATOM 696 O O . ILE A 1 89 ? -2.426 20.531 -0.856 1 91.25 89 ILE A O 1
ATOM 700 N N . VAL A 1 90 ? -2.506 21.438 1.201 1 91.38 90 VAL A N 1
ATOM 701 C CA . VAL A 1 90 ? -2.74 22.781 0.683 1 91.38 90 VAL A CA 1
ATOM 702 C C . VAL A 1 90 ? -1.523 23.656 0.96 1 91.38 90 VAL A C 1
ATOM 704 O O . VAL A 1 90 ? -1.044 23.719 2.094 1 91.38 90 VAL A O 1
ATOM 707 N N . VAL A 1 91 ? -1.044 24.344 -0.085 1 88.19 91 VAL A N 1
ATOM 708 C CA . VAL A 1 91 ? 0.133 25.203 0.035 1 88.19 91 VAL A CA 1
ATOM 709 C C . VAL A 1 91 ? -0.242 26.5 0.743 1 88.19 91 VAL A C 1
ATOM 711 O O . VAL A 1 91 ? -1.209 27.156 0.363 1 88.19 91 VAL A O 1
ATOM 714 N N . ILE A 1 92 ? 0.41 26.75 1.842 1 91.62 92 ILE A N 1
ATOM 715 C CA . ILE A 1 92 ? 0.208 27.984 2.594 1 91.62 92 ILE A CA 1
ATOM 716 C C . ILE A 1 92 ? 1.117 29.078 2.043 1 91.62 92 ILE A C 1
ATOM 718 O O . ILE A 1 92 ? 0.657 30.188 1.74 1 91.62 92 ILE A O 1
ATOM 722 N N . LYS A 1 93 ? 2.369 28.797 1.98 1 86.94 93 LYS A N 1
ATOM 723 C CA . LYS A 1 93 ? 3.361 29.719 1.435 1 86.94 93 LYS A CA 1
ATOM 724 C C . LYS A 1 93 ? 3.979 29.172 0.154 1 86.94 93 LYS A C 1
ATOM 726 O O . LYS A 1 93 ? 4.414 28.016 0.115 1 86.94 93 LYS A O 1
ATOM 731 N N . GLU A 1 94 ? 3.945 30.062 -0.884 1 82.88 94 GLU A N 1
ATOM 732 C CA . GLU A 1 94 ? 4.449 29.656 -2.193 1 82.88 94 GLU A CA 1
ATOM 733 C C . GLU A 1 94 ? 5.863 29.094 -2.088 1 82.88 94 GLU A C 1
ATOM 735 O O . GLU A 1 94 ? 6.684 29.578 -1.315 1 82.88 94 GLU A O 1
ATOM 740 N N . ILE A 1 95 ? 6 28.016 -2.662 1 75.88 95 ILE A N 1
ATOM 741 C CA . ILE A 1 95 ? 7.297 27.344 -2.635 1 75.88 95 ILE A CA 1
ATOM 742 C C . ILE A 1 95 ? 7.586 26.734 -4 1 75.88 95 ILE A C 1
ATOM 744 O O . ILE A 1 95 ? 6.68 26.219 -4.66 1 75.88 95 ILE A O 1
ATOM 748 N N . LYS A 1 96 ? 8.828 26.969 -4.438 1 76.31 96 LYS A N 1
ATOM 749 C CA . LYS A 1 96 ? 9.25 26.281 -5.652 1 76.31 96 LYS A CA 1
ATOM 750 C C . LYS A 1 96 ? 9.273 24.766 -5.445 1 76.31 96 LYS A C 1
ATOM 752 O O . LYS A 1 96 ? 9.641 24.297 -4.367 1 76.31 96 LYS A O 1
ATOM 757 N N . GLY A 1 97 ? 8.82 24.047 -6.496 1 74.5 97 GLY A N 1
ATOM 758 C CA . GLY A 1 97 ? 8.836 22.594 -6.414 1 74.5 97 GLY A CA 1
ATOM 759 C C . GLY A 1 97 ? 10.18 22.047 -5.988 1 74.5 97 GLY A C 1
ATOM 760 O O . GLY A 1 97 ? 10.242 21.094 -5.211 1 74.5 97 GLY A O 1
ATOM 761 N N . SER A 1 98 ? 11.234 22.703 -6.516 1 71.69 98 SER A N 1
ATOM 762 C CA . SER A 1 98 ? 12.578 22.297 -6.129 1 71.69 98 SER A CA 1
ATOM 763 C C . SER A 1 98 ? 12.797 22.453 -4.625 1 71.69 98 SER A C 1
ATOM 765 O O . SER A 1 98 ? 13.422 21.609 -3.994 1 71.69 98 SER A O 1
ATOM 767 N N . GLN A 1 99 ? 12.219 23.5 -4.059 1 69.75 99 GLN A N 1
ATOM 768 C CA . GLN A 1 99 ? 12.328 23.734 -2.625 1 69.75 99 GLN A CA 1
ATOM 769 C C . GLN A 1 99 ? 11.484 22.75 -1.831 1 69.75 99 GLN A C 1
ATOM 771 O O . GLN A 1 99 ? 11.938 22.203 -0.818 1 69.75 99 GLN A O 1
ATOM 776 N N . TYR A 1 100 ? 10.297 22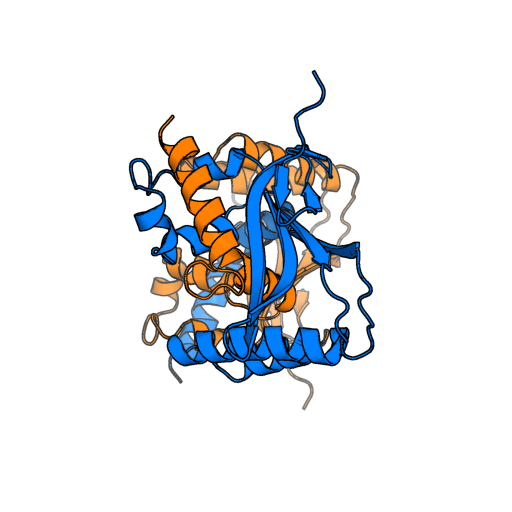.531 -2.348 1 71.75 100 TYR A N 1
ATOM 777 C CA . TYR A 1 100 ? 9.398 21.562 -1.716 1 71.75 100 TYR A CA 1
ATOM 778 C C . TYR A 1 100 ? 10.023 20.172 -1.688 1 71.75 100 TYR A C 1
ATOM 780 O O . TYR A 1 100 ? 9.984 19.484 -0.661 1 71.75 100 TYR A O 1
ATOM 788 N N . GLY A 1 101 ? 10.578 19.812 -2.771 1 70.69 101 GLY A N 1
ATOM 789 C CA . GLY A 1 101 ? 11.242 18.516 -2.887 1 70.69 101 GLY A CA 1
ATOM 790 C C . GLY A 1 101 ? 12.406 18.359 -1.934 1 70.69 101 GLY A C 1
ATOM 791 O O . GLY A 1 101 ? 12.57 17.312 -1.315 1 70.69 101 GLY A O 1
ATOM 792 N N . VAL A 1 102 ? 13.172 19.375 -1.827 1 66.06 102 VAL A N 1
ATOM 793 C CA . VAL A 1 102 ? 14.336 19.359 -0.95 1 66.06 102 VAL A CA 1
ATOM 794 C C . VAL A 1 102 ? 13.891 19.203 0.501 1 66.06 102 VAL A C 1
ATOM 796 O O . VAL A 1 102 ? 14.492 18.438 1.267 1 66.06 102 VAL A O 1
ATOM 799 N N . GLN A 1 103 ? 12.844 19.938 0.843 1 65.69 103 GLN A N 1
ATOM 800 C CA . GLN A 1 103 ? 12.328 19.812 2.203 1 65.69 103 GLN A CA 1
ATOM 801 C C . GLN A 1 103 ? 11.852 18.391 2.484 1 65.69 103 GLN A C 1
ATOM 803 O O . GLN A 1 103 ? 12.117 17.844 3.553 1 65.69 103 GLN A O 1
ATOM 808 N N . LEU A 1 104 ? 11.156 17.953 1.501 1 68.5 104 LEU A N 1
ATOM 809 C CA . LEU A 1 104 ? 10.672 16.578 1.611 1 68.5 104 LEU A CA 1
ATOM 810 C C . LEU A 1 104 ? 11.836 15.602 1.72 1 68.5 104 LEU A C 1
ATOM 812 O O . LEU A 1 104 ? 11.828 14.727 2.584 1 68.5 104 LEU A O 1
ATOM 816 N N . GLU A 1 105 ? 12.797 15.781 0.821 1 67 105 GLU A N 1
ATOM 817 C CA . GLU A 1 105 ? 13.977 14.922 0.786 1 67 105 GLU A CA 1
ATOM 818 C C . GLU A 1 105 ? 14.75 14.984 2.102 1 67 105 GLU A C 1
ATOM 820 O O . GLU A 1 105 ? 15.141 13.953 2.65 1 67 105 GLU A O 1
ATOM 825 N N . SER A 1 106 ? 14.969 16.188 2.543 1 65.12 106 SER A N 1
ATOM 826 C CA . SER A 1 106 ? 15.742 16.391 3.764 1 65.12 106 SER A CA 1
ATOM 827 C C . SER A 1 106 ? 15.062 15.727 4.961 1 65.12 106 SER A C 1
ATOM 829 O O . SER A 1 106 ? 15.719 15.086 5.781 1 65.12 106 SER A O 1
ATOM 831 N N . SER A 1 107 ? 13.836 15.922 5.012 1 62.66 107 SER A N 1
ATOM 832 C CA . SER A 1 107 ? 13.086 15.359 6.129 1 62.66 107 SER A CA 1
ATOM 833 C C . SER A 1 107 ? 13.141 13.836 6.117 1 62.66 107 SER A C 1
ATOM 835 O O . SER A 1 107 ? 13.344 13.211 7.16 1 62.66 107 SER A O 1
ATOM 837 N N . VAL A 1 108 ? 12.953 13.367 4.906 1 61.66 108 VAL A N 1
ATOM 838 C CA . VAL A 1 108 ? 12.93 11.922 4.754 1 61.66 108 VAL A CA 1
ATOM 839 C C . VAL A 1 108 ? 14.336 11.359 4.949 1 61.66 108 VAL A C 1
ATOM 841 O O . VAL A 1 108 ? 14.516 10.336 5.605 1 61.66 108 VAL A O 1
ATOM 844 N N . ARG A 1 109 ? 15.297 12.055 4.371 1 62.88 109 ARG A N 1
ATOM 845 C CA . ARG A 1 109 ? 16.688 11.625 4.52 1 62.88 109 ARG A CA 1
ATOM 846 C C . ARG A 1 109 ? 17.094 11.609 5.988 1 62.88 109 ARG A C 1
ATOM 848 O O . ARG A 1 109 ? 17.766 10.672 6.441 1 62.88 109 ARG A O 1
ATOM 855 N N . ASP A 1 110 ? 16.828 12.625 6.652 1 60.75 110 ASP A N 1
ATOM 856 C CA . ASP A 1 110 ? 17.172 12.719 8.07 1 60.75 110 ASP A CA 1
ATOM 857 C C . ASP A 1 110 ? 16.531 11.586 8.867 1 60.75 110 ASP A C 1
ATOM 859 O O . ASP A 1 110 ? 17.172 11 9.734 1 60.75 110 ASP A O 1
ATOM 863 N N . ARG A 1 111 ? 15.383 11.383 8.453 1 57.72 111 ARG A N 1
ATOM 864 C CA . ARG A 1 111 ? 14.625 10.391 9.211 1 57.72 111 ARG A CA 1
ATOM 865 C C . ARG A 1 111 ? 15.07 8.977 8.867 1 57.72 111 ARG A C 1
ATOM 867 O O . ARG A 1 111 ? 15.195 8.125 9.75 1 57.72 111 ARG A O 1
ATOM 874 N N . LEU A 1 112 ? 15.211 8.758 7.594 1 59.72 112 LEU A N 1
ATOM 875 C CA . LEU A 1 112 ? 15.711 7.465 7.152 1 59.72 112 LEU A CA 1
ATOM 876 C C . LEU A 1 112 ? 17.125 7.219 7.684 1 59.72 112 LEU A C 1
ATOM 878 O O . LEU A 1 112 ? 17.484 6.086 8.016 1 59.72 112 LEU A O 1
ATOM 882 N N . ALA A 1 113 ? 17.938 8.312 7.703 1 58.38 113 ALA A N 1
ATOM 883 C CA . ALA A 1 113 ? 19.266 8.219 8.297 1 58.38 113 ALA A CA 1
ATOM 884 C C . ALA A 1 113 ? 19.172 7.828 9.773 1 58.38 113 ALA A C 1
ATOM 886 O O . ALA A 1 113 ? 20.016 7.066 10.266 1 58.38 113 ALA A O 1
ATOM 887 N N . ALA A 1 114 ? 18.172 8.273 10.352 1 54.41 114 ALA A N 1
ATOM 888 C CA . ALA A 1 114 ? 18 7.953 11.766 1 54.41 114 ALA A CA 1
ATOM 889 C C . ALA A 1 114 ? 17.641 6.48 11.961 1 54.41 114 ALA A C 1
ATOM 891 O O . ALA A 1 114 ? 18.062 5.859 12.945 1 54.41 114 ALA A O 1
ATOM 892 N N . ASP A 1 115 ? 16.953 5.977 11.008 1 54.09 115 ASP A N 1
ATOM 893 C CA . ASP A 1 115 ? 16.5 4.598 11.148 1 54.09 115 ASP A CA 1
ATOM 894 C C . ASP A 1 115 ? 17.422 3.639 10.406 1 54.09 115 ASP A C 1
ATOM 896 O O . ASP A 1 115 ? 17.141 2.441 10.312 1 54.09 115 ASP A O 1
ATOM 900 N N . ASP A 1 116 ? 18.547 4.188 9.992 1 53.28 116 ASP A N 1
ATOM 901 C CA . ASP A 1 116 ? 19.516 3.402 9.227 1 53.28 116 ASP A CA 1
ATOM 902 C C . ASP A 1 116 ? 18.828 2.697 8.055 1 53.28 116 ASP A C 1
ATOM 904 O O . ASP A 1 116 ? 19.188 1.565 7.715 1 53.28 116 ASP A O 1
ATOM 908 N N . LYS A 1 117 ? 17.75 3.254 7.664 1 54.03 117 LYS A N 1
ATOM 909 C CA . LYS A 1 117 ? 16.984 2.615 6.598 1 54.03 117 LYS A CA 1
ATOM 910 C C . LYS A 1 117 ? 17.219 3.303 5.258 1 54.03 117 LYS A C 1
ATOM 912 O O . LYS A 1 117 ? 16.609 2.945 4.25 1 54.03 117 LYS A O 1
ATOM 917 N N . TYR A 1 118 ? 18.109 4.402 5.305 1 55.59 118 TYR A N 1
ATOM 918 C CA . TYR A 1 118 ? 18.344 5.145 4.07 1 55.59 118 TYR A CA 1
ATOM 919 C C . TYR A 1 118 ? 19.203 4.34 3.109 1 55.59 118 TYR A C 1
ATOM 921 O O . TYR A 1 118 ? 20.438 4.375 3.195 1 55.59 118 TYR A O 1
ATOM 929 N N . GLU A 1 119 ? 18.438 3.447 2.479 1 59.22 119 GLU A N 1
ATOM 930 C CA . GLU A 1 119 ? 19.188 2.709 1.462 1 59.22 119 GLU A CA 1
ATOM 931 C C . GLU A 1 119 ? 18.984 3.324 0.079 1 59.22 119 GLU A C 1
ATOM 933 O O . GLU A 1 119 ? 18.25 4.305 -0.071 1 59.22 119 GLU A O 1
ATOM 938 N N . GLU A 1 120 ? 19.75 2.924 -0.834 1 60.5 120 GLU A N 1
ATOM 939 C CA . GLU A 1 120 ? 19.875 3.428 -2.199 1 60.5 120 GLU A CA 1
ATOM 940 C C . GLU A 1 120 ? 18.516 3.516 -2.881 1 60.5 120 GLU A C 1
ATOM 942 O O . GLU A 1 120 ? 18.234 4.473 -3.609 1 60.5 120 GLU A O 1
ATOM 947 N N . GLU A 1 121 ? 17.672 2.635 -2.547 1 55.53 121 GLU A N 1
ATOM 948 C CA . GLU A 1 121 ? 16.391 2.602 -3.246 1 55.53 121 GLU A CA 1
ATOM 949 C C . GLU A 1 121 ? 15.477 3.73 -2.775 1 55.53 121 GLU A C 1
ATOM 951 O O . GLU A 1 121 ? 14.805 4.367 -3.586 1 55.53 121 GLU A O 1
ATOM 956 N N . GLU A 1 122 ? 15.422 3.916 -1.457 1 61.28 122 GLU A N 1
ATOM 957 C CA . GLU A 1 122 ? 14.625 5.023 -0.939 1 61.28 122 GLU A CA 1
ATOM 958 C C . GLU A 1 122 ? 15.102 6.359 -1.5 1 61.28 122 GLU A C 1
ATOM 960 O O . GLU A 1 122 ? 14.297 7.23 -1.821 1 61.28 122 GLU A O 1
ATOM 965 N N . GLU A 1 123 ? 16.422 6.328 -1.626 1 63.03 123 GLU A N 1
ATOM 966 C CA . GLU A 1 123 ? 17.016 7.547 -2.176 1 63.03 123 GLU A CA 1
ATOM 967 C C . GLU A 1 123 ? 16.594 7.754 -3.629 1 63.03 123 GLU A C 1
ATOM 969 O O . GLU A 1 123 ? 16.281 8.875 -4.035 1 63.03 123 GLU A O 1
ATOM 974 N N . ALA A 1 124 ? 16.641 6.66 -4.352 1 64.31 124 ALA A N 1
ATOM 975 C CA . ALA A 1 124 ? 16.281 6.77 -5.762 1 64.31 124 ALA A CA 1
ATOM 976 C C . ALA A 1 124 ? 14.812 7.164 -5.926 1 64.31 124 ALA A C 1
ATOM 978 O O . ALA A 1 124 ? 14.477 7.988 -6.781 1 64.31 124 ALA A O 1
ATOM 979 N N . ALA A 1 125 ? 13.977 6.496 -5.156 1 62.62 125 ALA A N 1
ATOM 980 C CA . ALA A 1 125 ? 12.562 6.84 -5.199 1 62.62 125 ALA A CA 1
ATOM 981 C C . ALA A 1 125 ? 12.336 8.297 -4.793 1 62.62 125 ALA A C 1
ATOM 983 O O . ALA A 1 125 ? 11.547 9.008 -5.422 1 62.62 125 ALA A O 1
ATOM 984 N N . LEU A 1 126 ? 13.055 8.68 -3.744 1 67.25 126 LEU A N 1
ATOM 985 C CA . LEU A 1 126 ? 12.984 10.055 -3.273 1 67.25 126 LEU A CA 1
ATOM 986 C C . LEU A 1 126 ? 13.406 11.031 -4.367 1 67.25 126 LEU A C 1
ATOM 988 O O . LEU A 1 126 ? 12.766 12.062 -4.566 1 67.25 126 LEU A O 1
ATOM 992 N N . GLU A 1 127 ? 14.477 10.586 -5.035 1 70 127 GLU A N 1
ATOM 993 C CA . GLU A 1 127 ? 14.977 11.438 -6.109 1 70 127 GLU A CA 1
ATOM 994 C C . GLU A 1 127 ? 13.945 11.578 -7.227 1 70 127 GLU A C 1
ATOM 996 O O . GLU A 1 127 ? 13.758 12.672 -7.77 1 70 127 GLU A O 1
ATOM 1001 N N . GLN A 1 128 ? 13.297 10.523 -7.531 1 68.75 128 GLN A N 1
ATOM 1002 C CA . GLN A 1 128 ? 12.281 10.555 -8.578 1 68.75 128 GLN A CA 1
ATOM 1003 C C . GLN A 1 128 ? 11.109 11.445 -8.18 1 68.75 128 GLN A C 1
ATOM 1005 O O . GLN A 1 128 ? 10.57 12.188 -9.008 1 68.75 128 GLN A O 1
ATOM 1010 N N . ILE A 1 129 ? 10.727 11.328 -6.965 1 67.94 129 ILE A N 1
ATOM 1011 C CA . ILE A 1 129 ? 9.617 12.141 -6.469 1 67.94 129 ILE A CA 1
ATOM 1012 C C . ILE A 1 129 ? 10.016 13.617 -6.484 1 67.94 129 ILE A C 1
ATOM 1014 O O . ILE A 1 129 ? 9.242 14.469 -6.93 1 67.94 129 ILE A O 1
ATOM 1018 N N . VAL A 1 130 ? 11.297 13.789 -6.027 1 69.25 130 VAL A N 1
ATOM 1019 C CA . VAL A 1 130 ? 11.797 15.164 -5.98 1 69.25 130 VAL A CA 1
ATOM 1020 C C . VAL A 1 130 ? 11.867 15.734 -7.398 1 69.25 130 VAL A C 1
ATOM 1022 O O . VAL A 1 130 ? 11.508 16.891 -7.625 1 69.25 130 VAL A O 1
ATOM 1025 N N . GLU A 1 131 ? 12.305 14.922 -8.32 1 71.12 131 GLU A N 1
ATOM 1026 C CA . GLU A 1 131 ? 12.398 15.352 -9.711 1 71.12 131 GLU A CA 1
ATOM 1027 C C . GLU A 1 131 ? 11.023 15.75 -10.258 1 71.12 131 GLU A C 1
ATOM 1029 O O . GLU A 1 131 ? 10.914 16.703 -11.039 1 71.12 131 GLU A O 1
ATOM 1034 N N . PHE A 1 132 ? 10.078 15.07 -9.859 1 70.38 132 PHE A N 1
ATOM 1035 C CA . PHE A 1 132 ? 8.719 15.367 -10.289 1 70.38 132 PHE A CA 1
ATOM 1036 C C . PHE A 1 132 ? 8.305 16.766 -9.844 1 70.38 132 PHE A C 1
ATOM 1038 O O . PHE A 1 132 ? 7.66 17.5 -10.602 1 70.38 132 PHE A O 1
ATOM 1045 N N . PHE A 1 133 ? 8.703 17.156 -8.672 1 72.25 133 PHE A N 1
ATOM 1046 C CA . PHE A 1 133 ? 8.266 18.422 -8.117 1 72.25 133 PHE A CA 1
ATOM 1047 C C . PHE A 1 133 ? 9.141 19.562 -8.633 1 72.25 133 PHE A C 1
ATOM 1049 O O . PHE A 1 133 ? 8.75 20.734 -8.555 1 72.25 133 PHE A O 1
ATOM 1056 N N . GLN A 1 134 ? 10.305 19.25 -9.141 1 68.88 134 GLN A N 1
ATOM 1057 C CA . GLN A 1 134 ? 11.273 20.281 -9.5 1 68.88 134 GLN A CA 1
ATOM 1058 C C . GLN A 1 134 ? 10.703 21.219 -10.555 1 68.88 134 GLN A C 1
ATOM 1060 O O . GLN A 1 134 ? 10.992 22.422 -10.539 1 68.88 134 GLN A O 1
ATOM 1065 N N . SER A 1 135 ? 9.906 20.734 -11.336 1 69.12 135 SER A N 1
ATOM 1066 C CA . SER A 1 135 ? 9.422 21.562 -12.438 1 69.12 135 SER A CA 1
ATOM 1067 C C . SER A 1 135 ? 8.133 22.281 -12.055 1 69.12 135 SER A C 1
ATOM 1069 O O . SER A 1 135 ? 7.598 23.078 -12.844 1 69.12 135 SER A O 1
ATOM 1071 N N . LYS A 1 136 ? 7.723 22.062 -10.859 1 69.88 136 LYS A N 1
ATOM 1072 C CA . LYS A 1 136 ? 6.43 22.609 -10.469 1 69.88 136 LYS A CA 1
ATOM 1073 C C . LYS A 1 136 ? 6.598 23.859 -9.594 1 69.88 136 LYS A C 1
ATOM 1075 O O . LYS A 1 136 ? 7.645 24.031 -8.961 1 69.88 136 LYS A O 1
ATOM 1080 N N . TYR A 1 137 ? 5.77 24.812 -9.719 1 76.69 137 TYR A N 1
ATOM 1081 C CA . TYR A 1 137 ? 5.617 25.969 -8.852 1 76.69 137 TYR A CA 1
ATOM 1082 C C . TYR A 1 137 ? 4.285 25.922 -8.109 1 76.69 137 TYR A C 1
ATOM 1084 O O . TYR A 1 137 ? 3.223 25.922 -8.734 1 76.69 137 TYR A O 1
ATOM 1092 N N . PHE A 1 138 ? 4.461 25.781 -6.793 1 79.5 138 PHE A N 1
ATOM 1093 C CA . PHE A 1 138 ? 3.252 25.656 -5.988 1 79.5 138 PHE A CA 1
ATOM 1094 C C . PHE A 1 138 ? 2.863 27 -5.387 1 79.5 138 PHE A C 1
ATOM 1096 O O . PHE A 1 138 ? 3.473 27.453 -4.41 1 79.5 138 PHE A O 1
ATOM 1103 N N . LYS A 1 139 ? 1.855 27.594 -5.992 1 83.44 139 LYS A N 1
ATOM 1104 C CA . LYS A 1 139 ? 1.339 28.859 -5.492 1 83.44 139 LYS A CA 1
ATOM 1105 C C . LYS A 1 139 ? 0.498 28.656 -4.238 1 83.44 139 LYS A C 1
ATOM 1107 O O . LYS A 1 139 ? 0.085 27.531 -3.936 1 83.44 139 LYS A O 1
ATOM 1112 N N . LYS A 1 140 ? 0.354 29.703 -3.586 1 86.88 140 LYS A N 1
ATOM 1113 C CA . LYS A 1 140 ? -0.532 29.656 -2.426 1 86.88 140 LYS A CA 1
ATOM 1114 C C . LYS A 1 140 ? -1.893 29.078 -2.793 1 86.88 140 LYS A C 1
ATOM 1116 O O . LYS A 1 140 ? -2.441 29.375 -3.854 1 86.88 140 LYS A O 1
ATOM 1121 N N . ASP A 1 141 ? -2.352 28.141 -1.975 1 85.94 141 ASP A N 1
ATOM 1122 C CA . ASP A 1 141 ? -3.676 27.531 -2.07 1 85.94 141 ASP A CA 1
ATOM 1123 C C . ASP A 1 141 ? -3.689 26.406 -3.105 1 85.94 141 ASP A C 1
ATOM 1125 O O . ASP A 1 141 ? -4.734 25.797 -3.357 1 85.94 141 ASP A O 1
ATOM 1129 N N . SER A 1 142 ? -2.496 26.266 -3.742 1 82.62 142 SER A N 1
ATOM 1130 C CA . SER A 1 142 ? -2.404 25.047 -4.539 1 82.62 142 SER A CA 1
ATOM 1131 C C . SER A 1 142 ? -2.707 23.812 -3.697 1 82.62 142 SER A C 1
ATOM 1133 O O . SER A 1 142 ? -2.318 23.734 -2.529 1 82.62 142 SER A O 1
ATOM 1135 N N . VAL A 1 143 ? -3.455 22.906 -4.316 1 85.5 143 VAL A N 1
ATOM 1136 C CA . VAL A 1 143 ? -3.852 21.703 -3.586 1 85.5 143 VAL A CA 1
ATOM 1137 C C . VAL A 1 143 ? -3.203 20.484 -4.223 1 85.5 143 VAL A C 1
ATOM 1139 O O . VAL A 1 143 ? -3.266 20.297 -5.441 1 85.5 143 VAL A O 1
ATOM 1142 N N . LEU A 1 144 ? -2.445 19.703 -3.457 1 82.69 144 LEU A N 1
ATOM 1143 C CA . LEU A 1 144 ? -1.952 18.375 -3.822 1 82.69 144 LEU A CA 1
ATOM 1144 C C . LEU A 1 144 ? -2.773 17.297 -3.141 1 82.69 144 LEU A C 1
ATOM 1146 O O . LEU A 1 144 ? -3.033 17.359 -1.938 1 82.69 144 LEU A O 1
ATOM 1150 N N . THR A 1 145 ? -3.256 16.328 -3.883 1 86.62 145 THR A N 1
ATOM 1151 C CA . THR A 1 145 ? -4.031 15.234 -3.305 1 86.62 145 THR A CA 1
ATOM 1152 C C . THR A 1 145 ? -3.389 13.891 -3.623 1 86.62 145 THR A C 1
ATOM 1154 O O . THR A 1 145 ? -2.84 13.703 -4.711 1 86.62 145 THR A O 1
ATOM 1157 N N . PHE A 1 146 ? -3.365 13.008 -2.703 1 84.19 146 PHE A N 1
ATOM 1158 C CA . PHE A 1 146 ? -2.955 11.617 -2.875 1 84.19 146 PHE A CA 1
ATOM 1159 C C . PHE A 1 146 ? -4.062 10.664 -2.438 1 84.19 146 PHE A C 1
ATOM 1161 O O . PHE A 1 146 ? -4.656 10.844 -1.373 1 84.19 146 PHE A O 1
ATOM 1168 N N . SER A 1 147 ? -4.395 9.695 -3.26 1 84.62 147 SER A N 1
ATOM 1169 C CA . SER A 1 147 ? -5.391 8.68 -2.936 1 84.62 147 SER A CA 1
ATOM 1170 C C . SER A 1 147 ? -4.758 7.297 -2.828 1 84.62 147 SER A C 1
ATOM 1172 O O . SER A 1 147 ? -3.93 6.918 -3.66 1 84.62 147 SER A O 1
ATOM 1174 N N . PHE A 1 148 ? -5.109 6.609 -1.792 1 83.25 148 PHE A N 1
ATOM 1175 C CA . PHE A 1 148 ? -4.668 5.242 -1.55 1 83.25 148 PHE A CA 1
ATOM 1176 C C . PHE A 1 148 ? -5.863 4.309 -1.383 1 83.25 148 PHE A C 1
ATOM 1178 O O . PHE A 1 148 ? -6.348 4.105 -0.267 1 83.25 148 PHE A O 1
ATOM 1185 N N . PRO A 1 149 ? -6.301 3.721 -2.479 1 76 149 PRO A N 1
ATOM 1186 C CA . PRO A 1 149 ? -7.5 2.879 -2.445 1 76 149 PRO A CA 1
ATOM 1187 C C . PRO A 1 149 ? -7.289 1.585 -1.662 1 76 149 PRO A C 1
ATOM 1189 O O . PRO A 1 149 ? -6.211 0.989 -1.726 1 76 149 PRO A O 1
ATOM 1192 N N . ALA A 1 150 ? -8.312 1.18 -0.955 1 74.62 150 ALA A N 1
ATOM 1193 C CA . ALA A 1 150 ? -8.32 -0.085 -0.225 1 74.62 150 ALA A CA 1
ATOM 1194 C C . ALA A 1 150 ? -8.039 -1.259 -1.158 1 74.62 150 ALA A C 1
ATOM 1196 O O . ALA A 1 150 ? -7.332 -2.199 -0.786 1 74.62 150 ALA A O 1
ATOM 1197 N N . ALA A 1 151 ? -8.602 -1.137 -2.311 1 66.56 151 ALA A N 1
ATOM 1198 C CA . ALA A 1 151 ? -8.516 -2.217 -3.291 1 66.56 151 ALA A CA 1
ATOM 1199 C C . ALA A 1 151 ? -7.062 -2.592 -3.57 1 66.56 151 ALA A C 1
ATOM 1201 O O . ALA A 1 151 ? -6.742 -3.766 -3.77 1 66.56 151 ALA A O 1
ATOM 1202 N N . SER A 1 152 ? -6.215 -1.564 -3.613 1 70.69 152 SER A N 1
ATOM 1203 C CA . SER A 1 152 ? -4.805 -1.838 -3.877 1 70.69 152 SER A CA 1
ATOM 1204 C C . SER A 1 152 ? -4.203 -2.73 -2.797 1 70.69 152 SER A C 1
ATOM 1206 O O . SER A 1 152 ? -3.555 -3.732 -3.104 1 70.69 152 SER A O 1
ATOM 1208 N N . ASN A 1 153 ? -4.48 -2.373 -1.604 1 73.25 153 ASN A N 1
ATOM 1209 C CA . ASN A 1 153 ? -3.971 -3.15 -0.481 1 73.25 153 ASN A CA 1
ATOM 1210 C C . ASN A 1 153 ? -4.605 -4.539 -0.424 1 73.25 153 ASN A C 1
ATOM 1212 O O . ASN A 1 153 ? -3.932 -5.52 -0.103 1 73.25 153 ASN A O 1
ATOM 1216 N N . ILE A 1 154 ? -5.797 -4.547 -0.767 1 71.75 154 ILE A N 1
ATOM 1217 C CA . ILE A 1 154 ? -6.52 -5.816 -0.715 1 71.75 154 ILE A CA 1
ATOM 1218 C C . ILE A 1 154 ? -5.957 -6.773 -1.763 1 71.75 154 ILE A C 1
ATOM 1220 O O . ILE A 1 154 ? -5.652 -7.93 -1.456 1 71.75 154 ILE A O 1
ATOM 1224 N N . VAL A 1 155 ? -5.781 -6.293 -2.957 1 75.56 155 VAL A N 1
ATOM 1225 C CA . VAL A 1 155 ? -5.273 -7.133 -4.035 1 75.56 155 VAL A CA 1
ATOM 1226 C C . VAL A 1 155 ? -3.865 -7.617 -3.691 1 75.56 155 VAL A C 1
ATOM 1228 O O . VAL A 1 155 ? -3.537 -8.789 -3.902 1 75.56 155 VAL A O 1
ATOM 1231 N N . GLU A 1 156 ? -3.131 -6.68 -3.203 1 84.5 156 GLU A N 1
ATOM 1232 C CA . GLU A 1 156 ? -1.772 -7.059 -2.822 1 84.5 156 GLU A CA 1
ATOM 1233 C C . GLU A 1 156 ? -1.782 -8.156 -1.759 1 84.5 156 GLU A C 1
ATOM 1235 O O . GLU A 1 156 ? -1.012 -9.109 -1.841 1 84.5 156 GLU A O 1
ATOM 1240 N N . LYS A 1 157 ? -2.613 -8.023 -0.825 1 80.06 157 LYS A N 1
ATOM 1241 C CA . LYS A 1 157 ? -2.711 -9.016 0.241 1 80.06 157 LYS A CA 1
ATOM 1242 C C . LYS A 1 157 ? -3.254 -10.344 -0.289 1 80.06 157 LYS A C 1
ATOM 1244 O O . LYS A 1 157 ? -2.863 -11.414 0.184 1 80.06 157 LYS A O 1
ATOM 1249 N N . TRP A 1 158 ? -4.145 -10.266 -1.202 1 79.5 158 TRP A N 1
ATOM 1250 C CA . TRP A 1 158 ? -4.695 -11.469 -1.808 1 79.5 158 TRP A CA 1
ATOM 1251 C C . TRP A 1 158 ? -3.598 -12.305 -2.461 1 79.5 158 TRP A C 1
ATOM 1253 O O . TRP A 1 158 ? -3.631 -13.531 -2.41 1 79.5 158 TRP A O 1
ATOM 1263 N N . TYR A 1 159 ? -2.703 -11.641 -3.055 1 86.69 159 TYR A N 1
ATOM 1264 C CA . TYR A 1 159 ? -1.73 -12.391 -3.84 1 86.69 159 TYR A CA 1
ATOM 1265 C C . TYR A 1 159 ? -0.425 -12.562 -3.074 1 86.69 159 TYR A C 1
ATOM 1267 O O . TYR A 1 159 ? 0.316 -13.523 -3.307 1 86.69 159 TYR A O 1
ATOM 1275 N N . LEU A 1 160 ? -0.133 -11.711 -2.109 1 90.44 160 LEU A N 1
ATOM 1276 C CA . LEU A 1 160 ? 1.181 -11.727 -1.475 1 90.44 160 LEU A CA 1
ATOM 1277 C C . LEU A 1 160 ? 1.053 -11.906 0.034 1 90.44 160 LEU A C 1
ATOM 1279 O O . LEU A 1 160 ? 2.051 -11.859 0.756 1 90.44 160 LEU A O 1
ATOM 1283 N N . GLY A 1 161 ? -0.108 -12.156 0.533 1 85.69 161 GLY A N 1
ATOM 1284 C CA . GLY A 1 161 ? -0.414 -12.094 1.953 1 85.69 161 GLY A CA 1
ATOM 1285 C C . GLY A 1 161 ? -0.015 -13.344 2.707 1 85.69 161 GLY A C 1
ATOM 1286 O O . GLY A 1 161 ? -0.694 -13.75 3.654 1 85.69 161 GLY A O 1
ATOM 1287 N N . GLY A 1 162 ? 1.049 -14.086 2.176 1 89 162 GLY A N 1
ATOM 1288 C CA . GLY A 1 162 ? 1.545 -15.227 2.926 1 89 162 GLY A CA 1
ATOM 1289 C C . GLY A 1 162 ? 0.552 -16.375 2.992 1 89 162 GLY A C 1
ATOM 1290 O O . GLY A 1 162 ? 0.029 -16.812 1.965 1 89 162 GLY A O 1
ATOM 1291 N N . THR A 1 163 ? 0.197 -16.812 4.297 1 86.31 163 THR A N 1
ATOM 1292 C CA . THR A 1 163 ? -0.575 -18.031 4.504 1 86.31 163 THR A CA 1
ATOM 1293 C C . THR A 1 163 ? -2.033 -17.828 4.105 1 86.31 163 THR A C 1
ATOM 1295 O O . THR A 1 163 ? -2.758 -18.797 3.857 1 86.31 163 THR A O 1
ATOM 1298 N N . THR A 1 164 ? -2.463 -16.625 4.023 1 79.25 164 THR A N 1
ATOM 1299 C CA . THR A 1 164 ? -3.855 -16.344 3.688 1 79.25 164 THR A CA 1
ATOM 1300 C C . THR A 1 164 ? -3.996 -15.977 2.213 1 79.25 164 THR A C 1
ATOM 1302 O O . THR A 1 164 ? -5.094 -15.664 1.747 1 79.25 164 THR A O 1
ATOM 1305 N N . ALA A 1 165 ? -2.949 -16.031 1.526 1 84.12 165 ALA A N 1
ATOM 1306 C CA . ALA A 1 165 ? -2.967 -15.633 0.121 1 84.12 165 ALA A CA 1
ATOM 1307 C C . ALA A 1 165 ? -3.762 -16.625 -0.721 1 84.12 165 ALA A C 1
ATOM 1309 O O . ALA A 1 165 ? -3.926 -17.797 -0.334 1 84.12 165 ALA A O 1
ATOM 1310 N N . TYR A 1 166 ? -4.156 -16.203 -1.845 1 80.62 166 TYR A N 1
ATOM 1311 C CA . TYR A 1 166 ? -5.02 -16.906 -2.787 1 80.62 166 TYR A CA 1
ATOM 1312 C C . TYR A 1 166 ? -4.289 -18.078 -3.426 1 80.62 166 TYR A C 1
ATOM 1314 O O . TYR A 1 166 ? -4.91 -19.078 -3.787 1 80.62 166 TYR A O 1
ATOM 1322 N N . SER A 1 167 ? -3.014 -17.938 -3.676 1 88.19 167 SER A N 1
ATOM 1323 C CA . SER A 1 167 ? -2.215 -18.938 -4.359 1 88.19 167 SER A CA 1
ATOM 1324 C C . SER A 1 167 ? -1.062 -19.422 -3.482 1 88.19 167 SER A C 1
ATOM 1326 O O . SER A 1 167 ? 0.009 -18.812 -3.469 1 88.19 167 SER A O 1
ATOM 1328 N N . PRO A 1 168 ? -1.267 -20.641 -2.824 1 90.25 168 PRO A N 1
ATOM 1329 C CA . PRO A 1 168 ? -0.203 -21.156 -1.967 1 90.25 168 PRO A CA 1
ATOM 1330 C C . PRO A 1 168 ? 1.089 -21.438 -2.732 1 90.25 168 PRO A C 1
ATOM 1332 O O . PRO A 1 168 ? 2.182 -21.219 -2.205 1 90.25 168 PRO A O 1
ATOM 1335 N N . SER A 1 169 ? 0.911 -21.906 -3.922 1 94.12 169 SER A N 1
ATOM 1336 C CA . SER A 1 169 ? 2.109 -22.203 -4.699 1 94.12 169 SER A CA 1
ATOM 1337 C C . SER A 1 169 ? 2.904 -20.938 -5.004 1 94.12 169 SER A C 1
ATOM 1339 O O . SER A 1 169 ? 4.137 -20.969 -5.035 1 94.12 169 SER A O 1
ATOM 1341 N N . THR A 1 170 ? 2.238 -19.828 -5.242 1 95.69 170 THR A N 1
ATOM 1342 C CA . THR A 1 170 ? 2.914 -18.547 -5.461 1 95.69 170 THR A CA 1
ATOM 1343 C C . THR A 1 170 ? 3.689 -18.125 -4.215 1 95.69 170 THR A C 1
ATOM 1345 O O . THR A 1 170 ? 4.84 -17.688 -4.312 1 95.69 170 THR A O 1
ATOM 1348 N N . ILE A 1 171 ? 3.07 -18.25 -3.084 1 95.19 171 ILE A N 1
ATOM 1349 C CA . ILE A 1 171 ? 3.676 -17.859 -1.814 1 95.19 171 ILE A CA 1
ATOM 1350 C C . ILE A 1 171 ? 4.91 -18.719 -1.548 1 95.19 171 ILE A C 1
ATOM 1352 O O . ILE A 1 171 ? 5.961 -18.203 -1.153 1 95.19 171 ILE A O 1
ATOM 1356 N N . SER A 1 172 ? 4.758 -20.031 -1.777 1 96.75 172 SER A N 1
ATOM 1357 C CA . SER A 1 172 ? 5.883 -20.938 -1.568 1 96.75 172 SER A CA 1
ATOM 1358 C C . SER A 1 172 ? 7.047 -20.578 -2.488 1 96.75 172 SER A C 1
ATOM 1360 O O . SER A 1 172 ? 8.203 -20.594 -2.062 1 96.75 172 SER A O 1
ATOM 1362 N N . SER A 1 173 ? 6.75 -20.359 -3.695 1 97.25 173 SER A N 1
ATOM 1363 C CA . SER A 1 173 ? 7.781 -20 -4.66 1 97.25 173 SER A CA 1
ATOM 1364 C C . SER A 1 173 ? 8.477 -18.703 -4.262 1 97.25 173 SER A C 1
ATOM 1366 O O . SER A 1 173 ? 9.711 -18.609 -4.289 1 97.25 173 SER A O 1
ATOM 1368 N N . LEU A 1 174 ? 7.703 -17.703 -3.887 1 97.56 174 LEU A N 1
ATOM 1369 C CA . LEU A 1 174 ? 8.234 -16.406 -3.486 1 97.56 174 LEU A CA 1
ATOM 1370 C C . LEU A 1 174 ? 9.109 -16.531 -2.244 1 97.56 174 LEU A C 1
ATOM 1372 O O . LEU A 1 174 ? 10.219 -15.992 -2.199 1 97.56 174 LEU A O 1
ATOM 1376 N N . ALA A 1 175 ? 8.617 -17.25 -1.317 1 97.56 175 ALA A N 1
ATOM 1377 C CA . ALA A 1 175 ? 9.359 -17.469 -0.078 1 97.56 175 ALA A CA 1
ATOM 1378 C C . ALA A 1 175 ? 10.695 -18.156 -0.351 1 97.56 175 ALA A C 1
ATOM 1380 O O . ALA A 1 175 ? 11.727 -17.75 0.188 1 97.56 175 ALA A O 1
ATOM 1381 N N . ASN A 1 176 ? 10.672 -19.188 -1.157 1 97.38 176 ASN A N 1
ATOM 1382 C CA . ASN A 1 176 ? 11.891 -19.922 -1.478 1 97.38 176 ASN A CA 1
ATOM 1383 C C . ASN A 1 176 ? 12.914 -19.031 -2.18 1 97.38 176 ASN A C 1
ATOM 1385 O O . ASN A 1 176 ? 14.102 -19.078 -1.862 1 97.38 176 ASN A O 1
ATOM 1389 N N . THR A 1 177 ? 12.461 -18.281 -3.137 1 97.31 177 THR A N 1
ATOM 1390 C CA . THR A 1 177 ? 13.352 -17.406 -3.879 1 97.31 177 THR A CA 1
ATOM 1391 C C . THR A 1 177 ? 13.977 -16.359 -2.955 1 97.31 177 THR A C 1
ATOM 1393 O O . THR A 1 177 ? 15.18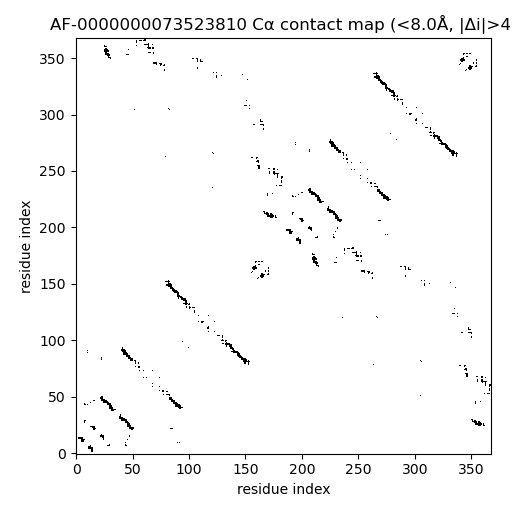8 -16.125 -3 1 97.31 177 THR A O 1
ATOM 1396 N N . LEU A 1 178 ? 13.141 -15.75 -2.119 1 96.38 178 LEU A N 1
ATOM 1397 C CA . LEU A 1 178 ? 13.625 -14.688 -1.243 1 96.38 178 LEU A CA 1
ATOM 1398 C C . LEU A 1 178 ? 14.539 -15.25 -0.163 1 96.38 178 LEU A C 1
ATOM 1400 O O . LEU A 1 178 ? 15.508 -14.594 0.244 1 96.38 178 LEU A O 1
ATOM 1404 N N . SER A 1 179 ? 14.203 -16.438 0.253 1 97 179 SER A N 1
ATOM 1405 C CA . SER A 1 179 ? 15.094 -17.109 1.199 1 97 179 SER A CA 1
ATOM 1406 C C . SER A 1 179 ? 16.5 -17.25 0.622 1 97 179 SER A C 1
ATOM 1408 O O . SER A 1 179 ? 17.484 -16.984 1.307 1 97 179 SER A O 1
ATOM 1410 N N . LEU A 1 180 ? 16.625 -17.688 -0.606 1 96.06 180 LEU A N 1
ATOM 1411 C CA . LEU A 1 180 ? 17.906 -17.875 -1.274 1 96.06 180 LEU A CA 1
ATOM 1412 C C . LEU A 1 180 ? 18.625 -16.547 -1.451 1 96.06 180 LEU A C 1
ATOM 1414 O O . LEU A 1 180 ? 19.844 -16.469 -1.256 1 96.06 180 LEU A O 1
ATOM 1418 N N . GLU A 1 181 ? 17.844 -15.523 -1.771 1 94.56 181 GLU A N 1
ATOM 1419 C CA . GLU A 1 181 ? 18.438 -14.203 -1.962 1 94.56 181 GLU A CA 1
ATOM 1420 C C . GLU A 1 181 ? 18.984 -13.648 -0.646 1 94.56 181 GLU A C 1
ATOM 1422 O O . GLU A 1 181 ? 20 -12.961 -0.626 1 94.56 181 GLU A O 1
ATOM 1427 N N . LEU A 1 182 ? 18.219 -13.906 0.405 1 93.75 182 LEU A N 1
ATOM 1428 C CA . LEU A 1 182 ? 18.578 -13.398 1.721 1 93.75 182 LEU A CA 1
ATOM 1429 C C . LEU A 1 182 ? 19.828 -14.117 2.252 1 93.75 182 LEU A C 1
ATOM 1431 O O . LEU A 1 182 ? 20.5 -13.602 3.141 1 93.75 182 LEU A O 1
ATOM 1435 N N . SER A 1 183 ? 20.141 -15.258 1.735 1 91.12 183 SER A N 1
ATOM 1436 C CA . SER A 1 183 ? 21.266 -16.062 2.215 1 91.12 183 SER A CA 1
ATOM 1437 C C . SER A 1 183 ? 22.547 -15.672 1.51 1 91.12 183 SER A C 1
ATOM 1439 O O . SER A 1 183 ? 23.625 -16.172 1.849 1 91.12 183 SER A O 1
ATOM 1441 N N . LYS A 1 184 ? 22.531 -14.953 0.582 1 86.69 184 LYS A N 1
ATOM 1442 C CA . LYS A 1 184 ? 23.734 -14.5 -0.116 1 86.69 184 LYS A CA 1
ATOM 1443 C C . LYS A 1 184 ? 24.469 -13.438 0.697 1 86.69 184 LYS A C 1
ATOM 1445 O O . LYS A 1 184 ? 23.859 -12.719 1.486 1 86.69 184 LYS A O 1
ATOM 1450 N N . MET B 1 1 ? 22.469 -13.031 -23.828 1 36.31 1 MET B N 1
ATOM 1451 C CA . MET B 1 1 ? 22.047 -14.422 -23.641 1 36.31 1 MET B CA 1
ATOM 1452 C C . MET B 1 1 ? 20.609 -14.492 -23.125 1 36.31 1 MET B C 1
ATOM 1454 O O . MET B 1 1 ? 20.219 -13.727 -22.25 1 36.31 1 MET B O 1
ATOM 1458 N N . GLY B 1 2 ? 19.484 -14.641 -23.844 1 47.38 2 GLY B N 1
ATOM 1459 C CA . GLY B 1 2 ? 18.062 -14.414 -23.797 1 47.38 2 GLY B CA 1
ATOM 1460 C C . GLY B 1 2 ? 17.391 -15.016 -22.578 1 47.38 2 GLY B C 1
ATOM 1461 O O . GLY B 1 2 ? 17.422 -16.234 -22.375 1 47.38 2 GLY B O 1
ATOM 1462 N N . SER B 1 3 ? 17.375 -14.414 -21.344 1 60.94 3 SER B N 1
ATOM 1463 C CA . SER B 1 3 ? 17.062 -15.023 -20.062 1 60.94 3 SER B CA 1
ATOM 1464 C C . SER B 1 3 ? 15.898 -16 -20.188 1 60.94 3 SER B C 1
ATOM 1466 O O . SER B 1 3 ? 14.938 -15.742 -20.922 1 60.94 3 SER B O 1
ATOM 1468 N N . GLU B 1 4 ? 16.156 -17.391 -20.156 1 83.5 4 GLU B N 1
ATOM 1469 C CA . GLU B 1 4 ? 15.211 -18.5 -20.297 1 83.5 4 GLU B CA 1
ATOM 1470 C C . GLU B 1 4 ? 13.914 -18.219 -19.547 1 83.5 4 GLU B C 1
ATOM 1472 O O . GLU B 1 4 ? 13.922 -17.688 -18.438 1 83.5 4 GLU B O 1
ATOM 1477 N N . MET B 1 5 ? 12.828 -18.297 -20.328 1 90.06 5 MET B N 1
ATOM 1478 C CA . MET B 1 5 ? 11.484 -18.094 -19.797 1 90.06 5 MET B CA 1
ATOM 1479 C C . MET B 1 5 ? 11.203 -19.078 -18.656 1 90.06 5 MET B C 1
ATOM 1481 O O . MET B 1 5 ? 11.734 -20.188 -18.641 1 90.06 5 MET B O 1
ATOM 1485 N N . VAL B 1 6 ? 10.609 -18.719 -17.672 1 94.38 6 VAL B N 1
ATOM 1486 C CA . VAL B 1 6 ? 10.109 -19.578 -16.609 1 94.38 6 VAL B CA 1
ATOM 1487 C C . VAL B 1 6 ? 8.711 -20.094 -16.953 1 94.38 6 VAL B C 1
ATOM 1489 O O . VAL B 1 6 ? 7.801 -19.297 -17.188 1 94.38 6 VAL B O 1
ATOM 1492 N N . MET B 1 7 ? 8.547 -21.375 -17.062 1 95.81 7 MET B N 1
ATOM 1493 C CA . MET B 1 7 ? 7.258 -21.953 -17.422 1 95.81 7 MET B CA 1
ATOM 1494 C C . MET B 1 7 ? 6.414 -22.203 -16.188 1 95.81 7 MET B C 1
ATOM 1496 O O . MET B 1 7 ? 6.855 -22.891 -15.258 1 95.81 7 MET B O 1
ATOM 1500 N N . VAL B 1 8 ? 5.246 -21.641 -16.109 1 96.25 8 VAL B N 1
ATOM 1501 C CA . VAL B 1 8 ? 4.266 -21.875 -15.055 1 96.25 8 VAL B CA 1
ATOM 1502 C C . VAL B 1 8 ? 3.023 -22.547 -15.648 1 96.25 8 VAL B C 1
ATOM 1504 O O . VAL B 1 8 ? 2.176 -21.875 -16.234 1 96.25 8 VAL B O 1
ATOM 1507 N N . ASP B 1 9 ? 2.896 -23.781 -15.5 1 94.56 9 ASP B N 1
ATOM 1508 C CA . ASP B 1 9 ? 1.839 -24.578 -16.109 1 94.56 9 ASP B CA 1
ATOM 1509 C C . ASP B 1 9 ? 1.692 -24.266 -17.594 1 94.56 9 ASP B C 1
ATOM 1511 O O . ASP B 1 9 ? 0.598 -23.938 -18.062 1 94.56 9 ASP B O 1
ATOM 1515 N N . ASP B 1 10 ? 2.795 -24.234 -18.281 1 92.56 10 ASP B N 1
ATOM 1516 C CA . ASP B 1 10 ? 2.932 -24.094 -19.734 1 92.56 10 ASP B CA 1
ATOM 1517 C C . ASP B 1 10 ? 2.746 -22.641 -20.172 1 92.56 10 ASP B C 1
ATOM 1519 O O . ASP B 1 10 ? 2.607 -22.359 -21.359 1 92.56 10 ASP B O 1
ATOM 1523 N N . ILE B 1 11 ? 2.613 -21.766 -19.234 1 93.38 11 ILE B N 1
ATOM 1524 C CA . ILE B 1 11 ? 2.578 -20.328 -19.531 1 93.38 11 ILE B CA 1
ATOM 1525 C C . ILE B 1 11 ? 3.961 -19.719 -19.312 1 93.38 11 ILE B C 1
ATOM 1527 O O . ILE B 1 11 ? 4.52 -19.828 -18.203 1 93.38 11 ILE B O 1
ATOM 1531 N N . PRO B 1 12 ? 4.508 -19.141 -20.266 1 93.88 12 PRO B N 1
ATOM 1532 C CA . PRO B 1 12 ? 5.859 -18.594 -20.125 1 93.88 12 PRO B CA 1
ATOM 1533 C C . PRO B 1 12 ? 5.875 -17.25 -19.406 1 93.88 12 PRO B C 1
ATOM 1535 O O . PRO B 1 12 ? 5.039 -16.375 -19.688 1 93.88 12 PRO B O 1
ATOM 1538 N N . PHE B 1 13 ? 6.754 -17.047 -18.5 1 95.44 13 PHE B N 1
ATOM 1539 C CA . PHE B 1 13 ? 7.047 -15.781 -17.844 1 95.44 13 PHE B CA 1
ATOM 1540 C C . PHE B 1 13 ? 8.508 -15.391 -18.031 1 95.44 13 PHE B C 1
ATOM 1542 O O . PHE B 1 13 ? 9.398 -16.234 -17.922 1 95.44 13 PHE B O 1
ATOM 1549 N N . THR B 1 14 ? 8.719 -14.18 -18.359 1 93.25 14 THR B N 1
ATOM 1550 C CA . THR B 1 14 ? 10.086 -13.688 -18.469 1 93.25 14 THR B CA 1
ATOM 1551 C C . THR B 1 14 ? 10.711 -13.508 -17.094 1 93.25 14 THR B C 1
ATOM 1553 O O . THR B 1 14 ? 10.023 -13.125 -16.141 1 93.25 14 THR B O 1
ATOM 1556 N N . PRO B 1 15 ? 11.953 -13.781 -16.969 1 94.12 15 PRO B N 1
ATOM 1557 C CA . PRO B 1 15 ? 12.609 -13.602 -15.664 1 94.12 15 PRO B CA 1
ATOM 1558 C C . PRO B 1 15 ? 12.617 -12.148 -15.203 1 94.12 15 PRO B C 1
ATOM 1560 O O . PRO B 1 15 ? 12.727 -11.875 -14.008 1 94.12 15 PRO B O 1
ATOM 1563 N N . GLN B 1 16 ? 12.578 -11.281 -16.141 1 93.12 16 GLN B N 1
ATOM 1564 C CA . GLN B 1 16 ? 12.57 -9.859 -15.844 1 93.12 16 GLN B CA 1
ATOM 1565 C C . GLN B 1 16 ? 11.578 -9.109 -16.719 1 93.12 16 GLN B C 1
ATOM 1567 O O . GLN B 1 16 ? 11.344 -9.5 -17.875 1 93.12 16 GLN B O 1
ATOM 1572 N N . ILE B 1 17 ? 10.953 -8.133 -16.125 1 89.88 17 ILE B N 1
ATOM 1573 C CA . ILE B 1 17 ? 10.133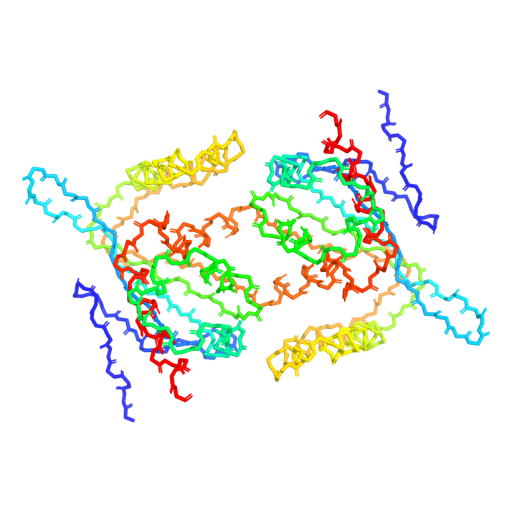 -7.211 -16.906 1 89.88 17 ILE B CA 1
ATOM 1574 C C . ILE B 1 17 ? 10.578 -5.773 -16.641 1 89.88 17 ILE B C 1
ATOM 1576 O O . ILE B 1 17 ? 11.203 -5.488 -15.617 1 89.88 17 ILE B O 1
ATOM 1580 N N . THR B 1 18 ? 10.336 -4.969 -17.594 1 78.94 18 THR B N 1
ATOM 1581 C CA . THR B 1 18 ? 10.68 -3.562 -17.391 1 78.94 18 THR B CA 1
ATOM 1582 C C . THR B 1 18 ? 9.422 -2.707 -17.281 1 78.94 18 THR B C 1
ATOM 1584 O O . THR B 1 18 ? 8.562 -2.736 -18.172 1 78.94 18 THR B O 1
ATOM 1587 N N . THR B 1 19 ? 9.172 -2.166 -16.281 1 72.75 19 THR B N 1
ATOM 1588 C CA . THR B 1 19 ? 8.195 -1.093 -16.125 1 72.75 19 THR B CA 1
ATOM 1589 C C . THR B 1 19 ? 8.891 0.267 -16.109 1 72.75 19 THR B C 1
ATOM 1591 O O . THR B 1 19 ? 9.578 0.624 -17.062 1 72.75 19 THR B O 1
ATOM 1594 N N . THR B 1 20 ? 8.922 1.073 -14.969 1 61.47 20 THR B N 1
ATOM 1595 C CA . THR B 1 20 ? 9.766 2.252 -14.828 1 61.47 20 THR B CA 1
ATOM 1596 C C . THR B 1 20 ? 11.227 1.848 -14.609 1 61.47 20 THR B C 1
ATOM 1598 O O . THR B 1 20 ? 12.141 2.572 -15 1 61.47 20 THR B O 1
ATOM 1601 N N . LYS B 1 21 ? 11.406 0.72 -14.008 1 75.38 21 LYS B N 1
ATOM 1602 C CA . LYS B 1 21 ? 12.688 0.047 -13.812 1 75.38 21 LYS B CA 1
ATOM 1603 C C . LYS B 1 21 ? 12.547 -1.465 -13.953 1 75.38 21 LYS B C 1
ATOM 1605 O O . LYS B 1 21 ? 11.43 -1.992 -13.93 1 75.38 21 LYS B O 1
ATOM 1610 N N . PRO B 1 22 ? 13.664 -2.129 -14.172 1 85.56 22 PRO B N 1
ATOM 1611 C CA . PRO B 1 22 ? 13.586 -3.586 -14.297 1 85.56 22 PRO B CA 1
ATOM 1612 C C . PRO B 1 22 ? 13.156 -4.27 -13 1 85.56 22 PRO B C 1
ATOM 1614 O O . PRO B 1 22 ? 13.664 -3.943 -11.93 1 85.56 22 PRO B O 1
ATOM 1617 N N . LEU B 1 23 ? 12.18 -5.121 -13.07 1 93 23 LEU B N 1
ATOM 1618 C CA . LEU B 1 23 ? 11.727 -5.973 -11.977 1 93 23 LEU B CA 1
ATOM 1619 C C . LEU B 1 23 ? 12.023 -7.441 -12.266 1 93 23 LEU B C 1
ATOM 1621 O O . LEU B 1 23 ? 12.023 -7.859 -13.43 1 93 23 LEU B O 1
ATOM 1625 N N . SER B 1 24 ? 12.312 -8.164 -11.234 1 95.62 24 SER B N 1
ATOM 1626 C CA . SER B 1 24 ? 12.633 -9.578 -11.406 1 95.62 24 SER B CA 1
ATOM 1627 C C . SER B 1 24 ? 11.461 -10.461 -10.977 1 95.62 24 SER B C 1
ATOM 1629 O O . SER B 1 24 ? 10.742 -10.133 -10.031 1 95.62 24 SER B O 1
ATOM 1631 N N . LEU B 1 25 ? 11.305 -11.555 -11.719 1 96.81 25 LEU B N 1
ATOM 1632 C CA . LEU B 1 25 ? 10.352 -12.578 -11.297 1 96.81 25 LEU B CA 1
ATOM 1633 C C . LEU B 1 25 ? 10.844 -13.289 -10.039 1 96.81 25 LEU B C 1
ATOM 1635 O O . LEU B 1 25 ? 11.742 -14.125 -10.102 1 96.81 25 LEU B O 1
ATOM 1639 N N . LEU B 1 26 ? 10.211 -13 -8.883 1 97.5 26 LEU B N 1
ATOM 1640 C CA . LEU B 1 26 ? 10.703 -13.57 -7.633 1 97.5 26 LEU B CA 1
ATOM 1641 C C . LEU B 1 26 ? 9.773 -14.68 -7.145 1 97.5 26 LEU B C 1
ATOM 1643 O O . LEU B 1 26 ? 10.148 -15.461 -6.27 1 97.5 26 LEU B O 1
ATOM 1647 N N . GLY B 1 27 ? 8.594 -14.719 -7.695 1 97.88 27 GLY B N 1
ATOM 1648 C CA . GLY B 1 27 ? 7.648 -15.773 -7.352 1 97.88 27 GLY B CA 1
ATOM 1649 C C . GLY B 1 27 ? 6.691 -16.109 -8.484 1 97.88 27 GLY B C 1
ATOM 1650 O O . GLY B 1 27 ? 6.406 -15.258 -9.336 1 97.88 27 GLY B O 1
ATOM 1651 N N . HIS B 1 28 ? 6.23 -17.281 -8.469 1 97.94 28 HIS B N 1
ATOM 1652 C CA . HIS B 1 28 ? 5.23 -17.719 -9.438 1 97.94 28 HIS B CA 1
ATOM 1653 C C . HIS B 1 28 ? 4.398 -18.875 -8.898 1 97.94 28 HIS B C 1
ATOM 1655 O O . HIS B 1 28 ? 4.82 -19.562 -7.969 1 97.94 28 HIS B O 1
ATOM 1661 N N . GLY B 1 29 ? 3.236 -19.031 -9.461 1 97.19 29 GLY B N 1
ATOM 1662 C CA . GLY B 1 29 ? 2.33 -20.094 -9.062 1 97.19 29 GLY B CA 1
ATOM 1663 C C . GLY B 1 29 ? 1.021 -20.094 -9.828 1 97.19 29 GLY B C 1
ATOM 1664 O O . GLY B 1 29 ? 0.937 -19.5 -10.914 1 97.19 29 GLY B O 1
ATOM 1665 N N . ILE B 1 30 ? 0.055 -20.844 -9.297 1 93.38 30 ILE B N 1
ATOM 1666 C CA . ILE B 1 30 ? -1.215 -20.969 -10 1 93.38 30 ILE B CA 1
ATOM 1667 C C . ILE B 1 30 ? -2.371 -20.844 -9.016 1 93.38 30 ILE B C 1
ATOM 1669 O O . ILE B 1 30 ? -2.178 -20.969 -7.801 1 93.38 30 ILE B O 1
ATOM 1673 N N . THR B 1 31 ? -3.48 -20.438 -9.461 1 87.38 31 THR B N 1
ATOM 1674 C CA . THR B 1 31 ? -4.734 -20.688 -8.758 1 87.38 31 THR B CA 1
ATOM 1675 C C . THR B 1 31 ? -5.465 -21.875 -9.352 1 87.38 31 THR B C 1
ATOM 1677 O O . THR B 1 31 ? -5.434 -22.094 -10.562 1 87.38 31 THR B O 1
ATOM 1680 N N . ASP B 1 32 ? -5.957 -22.688 -8.508 1 83.69 32 ASP B N 1
ATOM 1681 C CA . ASP B 1 32 ? -6.617 -23.922 -8.953 1 83.69 32 ASP B CA 1
ATOM 1682 C C . ASP B 1 32 ? -7.715 -24.328 -7.977 1 83.69 32 ASP B C 1
ATOM 1684 O O . ASP B 1 32 ? -7.855 -23.75 -6.902 1 83.69 32 ASP B O 1
ATOM 1688 N N . ILE B 1 33 ? -8.664 -25.094 -8.438 1 73.56 33 ILE B N 1
ATOM 1689 C CA . ILE B 1 33 ? -9.672 -25.734 -7.598 1 73.56 33 ILE B CA 1
ATOM 1690 C C . ILE B 1 33 ? -9.688 -27.234 -7.871 1 73.56 33 ILE B C 1
ATOM 1692 O O . ILE B 1 33 ? -9.531 -27.672 -9.016 1 73.56 33 ILE B O 1
ATOM 1696 N N . GLU B 1 34 ? -9.641 -27.922 -6.773 1 76.12 34 GLU B N 1
ATOM 1697 C CA . GLU B 1 34 ? -9.781 -29.375 -6.922 1 76.12 34 GLU B CA 1
ATOM 1698 C C . GLU B 1 34 ? -11.25 -29.781 -6.938 1 76.12 34 GLU B C 1
ATOM 1700 O O . GLU B 1 34 ? -11.984 -29.516 -5.98 1 76.12 34 GLU B O 1
ATOM 1705 N N . ILE B 1 35 ? -11.766 -30.125 -7.996 1 70.19 35 ILE B N 1
ATOM 1706 C CA . ILE B 1 35 ? -13.133 -30.625 -8.125 1 70.19 35 ILE B CA 1
ATOM 1707 C C . ILE B 1 35 ? -13.109 -32.125 -8.422 1 70.19 35 ILE B C 1
ATOM 1709 O O . ILE B 1 35 ? -12.648 -32.531 -9.492 1 70.19 35 ILE B O 1
ATOM 1713 N N . HIS B 1 36 ? -13.703 -32.844 -7.516 1 77.31 36 HIS B N 1
ATOM 1714 C CA . HIS B 1 36 ? -13.82 -34.281 -7.688 1 77.31 36 HIS B CA 1
ATOM 1715 C C . HIS B 1 36 ? -12.469 -34.938 -8 1 77.31 36 HIS B C 1
ATOM 1717 O O . HIS B 1 36 ? -12.352 -35.688 -8.961 1 77.31 36 HIS B O 1
ATOM 1723 N N . PHE B 1 37 ? -11.438 -34.531 -7.324 1 79.81 37 PHE B N 1
ATOM 1724 C CA . PHE B 1 37 ? -10.094 -35.094 -7.387 1 79.81 37 PHE B CA 1
ATOM 1725 C C . PHE B 1 37 ? -9.375 -34.625 -8.656 1 79.81 37 PHE B C 1
ATOM 1727 O O . PHE B 1 37 ? -8.32 -35.156 -9 1 79.81 37 PHE B O 1
ATOM 1734 N N . LEU B 1 38 ? -9.992 -33.781 -9.43 1 82.81 38 LEU B N 1
ATOM 1735 C CA . LEU B 1 38 ? -9.336 -33.188 -10.586 1 82.81 38 LEU B CA 1
ATOM 1736 C C . LEU B 1 38 ? -8.906 -31.75 -10.266 1 82.81 38 LEU B C 1
ATOM 1738 O O . LEU B 1 38 ? -9.688 -30.969 -9.719 1 82.81 38 LEU B O 1
ATOM 1742 N N . GLN B 1 39 ? -7.68 -31.531 -10.438 1 85.19 39 GLN B N 1
ATOM 1743 C CA . GLN B 1 39 ? -7.168 -30.188 -10.258 1 85.19 39 GLN B CA 1
ATOM 1744 C C . GLN B 1 39 ? -7.43 -29.328 -11.5 1 85.19 39 GLN B C 1
ATOM 1746 O O . GLN B 1 39 ? -6.934 -29.641 -12.586 1 85.19 39 GLN B O 1
ATOM 1751 N N . ILE B 1 40 ? -8.312 -28.422 -11.352 1 83.62 40 ILE B N 1
ATOM 1752 C CA . ILE B 1 40 ? -8.555 -27.469 -12.43 1 83.62 40 ILE B CA 1
ATOM 1753 C C . ILE B 1 40 ? -7.762 -26.188 -12.188 1 83.62 40 ILE B C 1
ATOM 1755 O O . ILE B 1 40 ? -7.992 -25.484 -11.195 1 83.62 40 ILE B O 1
ATOM 1759 N N . LYS B 1 41 ? -6.867 -25.906 -13.117 1 89.5 41 LYS B N 1
ATOM 1760 C CA . LYS B 1 41 ? -6.02 -24.734 -13 1 89.5 41 LYS B CA 1
ATOM 1761 C C . LYS B 1 41 ? -6.641 -23.547 -13.734 1 89.5 41 LYS B C 1
ATOM 1763 O O . LYS B 1 41 ? -7.059 -23.672 -14.883 1 89.5 41 LYS B O 1
ATOM 1768 N N . PHE B 1 42 ? -6.703 -22.406 -13.102 1 86.62 42 PHE B N 1
ATOM 1769 C CA . PHE B 1 42 ? -7.414 -21.266 -13.68 1 86.62 42 PHE B CA 1
ATOM 1770 C C . PHE B 1 42 ? -6.441 -20.203 -14.156 1 86.62 42 PHE B C 1
ATOM 1772 O O . PHE B 1 42 ? -6.605 -19.641 -15.242 1 86.62 42 PHE B O 1
ATOM 1779 N N . THR B 1 43 ? -5.473 -19.828 -13.305 1 90.69 43 THR B N 1
ATOM 1780 C CA . THR B 1 43 ? -4.562 -18.766 -13.703 1 90.69 43 THR B CA 1
ATOM 1781 C C . THR B 1 43 ? -3.121 -19.125 -13.352 1 90.69 43 THR B C 1
ATOM 1783 O O . THR B 1 43 ? -2.877 -19.875 -12.406 1 90.69 43 THR B O 1
ATOM 1786 N N . ALA B 1 44 ? -2.201 -18.656 -14.164 1 95 44 ALA B N 1
ATOM 1787 C CA . ALA B 1 44 ? -0.776 -18.609 -13.844 1 95 44 ALA B CA 1
ATOM 1788 C C . ALA B 1 44 ? -0.37 -17.219 -13.344 1 95 44 ALA B C 1
ATOM 1790 O O . ALA B 1 44 ? -0.811 -16.203 -13.883 1 95 44 ALA B O 1
ATOM 1791 N N . ILE B 1 45 ? 0.378 -17.188 -12.297 1 95.31 45 ILE B N 1
ATOM 1792 C CA . ILE B 1 45 ? 0.719 -15.93 -11.641 1 95.31 45 ILE B CA 1
ATOM 1793 C C . ILE B 1 45 ? 2.232 -15.727 -11.664 1 95.31 45 ILE B C 1
ATOM 1795 O O . ILE B 1 45 ? 2.994 -16.656 -11.398 1 95.31 45 ILE B O 1
ATOM 1799 N N . GLY B 1 46 ? 2.756 -14.625 -12.039 1 97.06 46 GLY B N 1
ATOM 1800 C CA . GLY B 1 46 ? 4.121 -14.164 -11.844 1 97.06 46 GLY B CA 1
ATOM 1801 C C . GLY B 1 46 ? 4.211 -12.938 -10.953 1 97.06 46 GLY B C 1
ATOM 1802 O O . GLY B 1 46 ? 3.453 -11.984 -11.117 1 97.06 46 GLY B O 1
ATOM 1803 N N . VAL B 1 47 ? 5.039 -13.008 -9.961 1 96.94 47 VAL B N 1
ATOM 1804 C CA . VAL B 1 47 ? 5.273 -11.898 -9.031 1 96.94 47 VAL B CA 1
ATOM 1805 C C . VAL B 1 47 ? 6.621 -11.25 -9.336 1 96.94 47 VAL B C 1
ATOM 1807 O O . VAL B 1 47 ? 7.672 -11.859 -9.125 1 96.94 47 VAL B O 1
ATOM 1810 N N . TYR B 1 48 ? 6.59 -10.055 -9.812 1 95.25 48 TYR B N 1
ATOM 1811 C CA . TYR B 1 48 ? 7.789 -9.281 -10.109 1 95.25 48 TYR B CA 1
ATOM 1812 C C . TYR B 1 48 ? 8.016 -8.203 -9.055 1 95.25 48 TYR B C 1
ATOM 1814 O O . TYR B 1 48 ? 7.121 -7.406 -8.766 1 95.25 48 TYR B O 1
ATOM 1822 N N . ILE B 1 49 ? 9.203 -8.203 -8.492 1 94.69 49 ILE B N 1
ATOM 1823 C CA . ILE B 1 49 ? 9.539 -7.227 -7.465 1 94.69 49 ILE B CA 1
ATOM 1824 C C . ILE B 1 49 ? 10.938 -6.664 -7.727 1 94.69 49 ILE B C 1
ATOM 1826 O O . ILE B 1 49 ? 11.82 -7.375 -8.203 1 94.69 49 ILE B O 1
ATOM 1830 N N . ASP B 1 50 ? 11.117 -5.387 -7.449 1 90.81 50 ASP B N 1
ATOM 1831 C CA . ASP B 1 50 ? 12.469 -4.836 -7.414 1 90.81 50 ASP B CA 1
ATOM 1832 C C . ASP B 1 50 ? 13.359 -5.625 -6.457 1 90.81 50 ASP B C 1
ATOM 1834 O O . ASP B 1 50 ? 13.047 -5.754 -5.273 1 90.81 50 ASP B O 1
ATOM 1838 N N . PRO B 1 51 ? 14.43 -6.125 -6.938 1 89.69 51 PRO B N 1
ATOM 1839 C CA . PRO B 1 51 ? 15.297 -6.953 -6.098 1 89.69 51 PRO B CA 1
ATOM 1840 C C . PRO B 1 51 ? 15.766 -6.23 -4.84 1 89.69 51 PRO B C 1
ATOM 1842 O O . PRO B 1 51 ? 16.172 -6.871 -3.867 1 89.69 51 PRO B O 1
ATOM 1845 N N . VAL B 1 52 ? 15.656 -4.949 -4.785 1 86.06 52 VAL B N 1
ATOM 1846 C CA . VAL B 1 52 ? 16.062 -4.152 -3.631 1 86.06 52 VAL B CA 1
ATOM 1847 C C . VAL B 1 52 ? 15.188 -4.512 -2.43 1 86.06 52 VAL B C 1
ATOM 1849 O O . VAL B 1 52 ? 15.531 -4.195 -1.289 1 86.06 52 VAL B O 1
ATOM 1852 N N . VAL B 1 53 ? 14.086 -5.234 -2.643 1 90.12 53 VAL B N 1
ATOM 1853 C CA . VAL B 1 53 ? 13.18 -5.645 -1.575 1 90.12 53 VAL B CA 1
ATOM 1854 C C . VAL B 1 53 ? 13.953 -6.441 -0.524 1 90.12 53 VAL B C 1
ATOM 1856 O O . VAL B 1 53 ? 13.617 -6.395 0.664 1 90.12 53 VAL B O 1
ATOM 1859 N N . VAL B 1 54 ? 15.055 -7.074 -0.874 1 91.5 54 VAL B N 1
ATOM 1860 C CA . VAL B 1 54 ? 15.82 -7.945 0.013 1 91.5 54 VAL B CA 1
ATOM 1861 C C . VAL B 1 54 ? 16.422 -7.129 1.153 1 91.5 54 VAL B C 1
ATOM 1863 O O . VAL B 1 54 ? 16.531 -7.613 2.283 1 91.5 54 VAL B O 1
ATOM 1866 N N . THR B 1 55 ? 16.75 -5.938 0.903 1 86.5 55 THR B N 1
ATOM 1867 C CA . THR B 1 55 ? 17.359 -5.078 1.919 1 86.5 55 THR B CA 1
ATOM 1868 C C . THR B 1 55 ? 16.359 -4.781 3.035 1 86.5 55 THR B C 1
ATOM 1870 O O . THR B 1 55 ? 16.75 -4.492 4.168 1 86.5 55 THR B O 1
ATOM 1873 N N . HIS B 1 56 ? 15.078 -4.898 2.74 1 83.25 56 HIS B N 1
ATOM 1874 C CA . HIS B 1 56 ? 14.039 -4.602 3.719 1 83.25 56 HIS B CA 1
ATOM 1875 C C . HIS B 1 56 ? 13.664 -5.848 4.52 1 83.25 56 HIS B C 1
ATOM 1877 O O . HIS B 1 56 ? 12.898 -5.766 5.48 1 83.25 56 HIS B O 1
ATOM 1883 N N . LEU B 1 57 ? 14.273 -6.984 4.133 1 91.5 57 LEU B N 1
ATOM 1884 C CA . LEU B 1 57 ? 13.844 -8.258 4.711 1 91.5 57 LEU B CA 1
ATOM 1885 C C . LEU B 1 57 ? 14.969 -8.891 5.52 1 91.5 57 LEU B C 1
ATOM 1887 O O . LEU B 1 57 ? 14.922 -10.086 5.828 1 91.5 57 LEU B O 1
ATOM 1891 N N . GLN B 1 58 ? 15.898 -8.172 5.996 1 89.31 58 GLN B N 1
ATOM 1892 C CA . GLN B 1 58 ? 17.125 -8.672 6.617 1 89.31 58 GLN B CA 1
ATOM 1893 C C . GLN B 1 58 ? 16.812 -9.375 7.938 1 89.31 58 GLN B C 1
ATOM 1895 O O . GLN B 1 58 ? 17.547 -10.266 8.359 1 89.31 58 GLN B O 1
ATOM 1900 N N . LYS B 1 59 ? 15.742 -8.984 8.602 1 91.06 59 LYS B N 1
ATOM 1901 C CA . LYS B 1 59 ? 15.312 -9.602 9.859 1 91.06 59 LYS B CA 1
ATOM 1902 C C . LYS B 1 59 ? 15.125 -11.109 9.695 1 91.06 59 LYS B C 1
ATOM 1904 O O . LYS B 1 59 ? 15.219 -11.859 10.664 1 91.06 59 LYS B O 1
ATOM 1909 N N . TRP B 1 60 ? 14.914 -11.531 8.516 1 94.31 60 TRP B N 1
ATOM 1910 C CA . TRP B 1 60 ? 14.586 -12.93 8.273 1 94.31 60 TRP B CA 1
ATOM 1911 C C . TRP B 1 60 ? 15.75 -13.664 7.621 1 94.31 60 TRP B C 1
ATOM 1913 O O . TRP B 1 60 ? 15.594 -14.773 7.105 1 94.31 60 TRP B O 1
ATOM 1923 N N . LYS B 1 61 ? 16.922 -12.984 7.602 1 94.44 61 LYS B N 1
ATOM 1924 C CA . LYS B 1 61 ? 18.109 -13.617 7.035 1 94.44 61 LYS B CA 1
ATOM 1925 C C . LYS B 1 61 ? 18.375 -14.969 7.691 1 94.44 61 LYS B C 1
ATOM 1927 O O . LYS B 1 61 ? 18.328 -15.094 8.914 1 94.44 61 LYS B O 1
ATOM 1932 N N . GLY B 1 62 ? 18.672 -16 6.875 1 94.69 62 GLY B N 1
ATOM 1933 C CA . GLY B 1 62 ? 19.016 -17.328 7.383 1 94.69 62 GLY B CA 1
ATOM 1934 C C . GLY B 1 62 ? 17.797 -18.234 7.539 1 94.69 62 GLY B C 1
ATOM 1935 O O . GLY B 1 62 ? 17.938 -19.422 7.82 1 94.69 62 GLY B O 1
ATOM 1936 N N . LY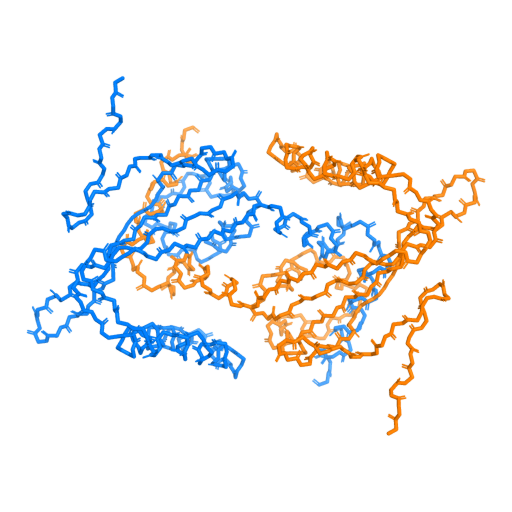S B 1 63 ? 16.609 -17.75 7.414 1 96.5 63 LYS B N 1
ATOM 1937 C CA . LYS B 1 63 ? 15.391 -18.562 7.488 1 96.5 63 LYS B CA 1
ATOM 1938 C C . LYS B 1 63 ? 15.18 -19.344 6.195 1 96.5 63 LYS B C 1
ATOM 1940 O O . LYS B 1 63 ? 15.492 -18.859 5.109 1 96.5 63 LYS B O 1
ATOM 1945 N N . SER B 1 64 ? 14.641 -20.516 6.312 1 97.31 64 SER B N 1
ATOM 1946 C CA . SER B 1 64 ? 14.352 -21.344 5.145 1 97.31 64 SER B CA 1
ATOM 1947 C C . SER B 1 64 ? 13.094 -20.859 4.43 1 97.31 64 SER B C 1
ATOM 1949 O O . SER B 1 64 ? 12.266 -20.172 5.023 1 97.31 64 SER B O 1
ATOM 1951 N N . GLY B 1 65 ? 12.945 -21.25 3.18 1 96.75 65 GLY B N 1
ATOM 1952 C CA . GLY B 1 65 ? 11.75 -20.922 2.418 1 96.75 65 GLY B CA 1
ATOM 1953 C C . GLY B 1 65 ? 10.477 -21.422 3.074 1 96.75 65 GLY B C 1
ATOM 1954 O O . GLY B 1 65 ? 9.461 -20.719 3.074 1 96.75 65 GLY B O 1
ATOM 1955 N N . THR B 1 66 ? 10.555 -22.609 3.586 1 97.06 66 THR B N 1
ATOM 1956 C CA . THR B 1 66 ? 9.391 -23.203 4.246 1 97.06 66 THR B CA 1
ATOM 1957 C C . THR B 1 66 ? 9 -22.391 5.48 1 97.06 66 THR B C 1
ATOM 1959 O O . THR B 1 66 ? 7.816 -22.172 5.738 1 97.06 66 THR B O 1
ATOM 1962 N N . GLU B 1 67 ? 9.969 -21.953 6.246 1 97.25 67 GLU B N 1
ATOM 1963 C CA . GLU B 1 67 ? 9.703 -21.109 7.406 1 97.25 67 GLU B CA 1
ATOM 1964 C C . GLU B 1 67 ? 9.094 -19.766 6.992 1 97.25 67 GLU B C 1
ATOM 1966 O O . GLU B 1 67 ? 8.133 -19.297 7.609 1 97.25 67 GLU B O 1
ATOM 1971 N N . LEU B 1 68 ? 9.656 -19.234 5.965 1 96.88 68 LEU B N 1
ATOM 1972 C CA . LEU B 1 68 ? 9.172 -17.938 5.504 1 96.88 68 LEU B CA 1
ATOM 1973 C C . LEU B 1 68 ? 7.742 -18.031 4.977 1 96.88 68 LEU B C 1
ATOM 1975 O O . LEU B 1 68 ? 6.93 -17.141 5.188 1 96.88 68 LEU B O 1
ATOM 1979 N N . ALA B 1 69 ? 7.434 -19.125 4.297 1 96.38 69 ALA B N 1
ATOM 1980 C CA . ALA B 1 69 ? 6.109 -19.312 3.705 1 96.38 69 ALA B CA 1
ATOM 1981 C C . ALA B 1 69 ? 5.023 -19.297 4.777 1 96.38 69 ALA B C 1
ATOM 1983 O O . ALA B 1 69 ? 3.873 -18.953 4.504 1 96.38 69 ALA B O 1
ATOM 1984 N N . GLU B 1 70 ? 5.395 -19.625 5.973 1 94.94 70 GLU B N 1
ATOM 1985 C CA . GLU B 1 70 ? 4.434 -19.719 7.07 1 94.94 70 GLU B CA 1
ATOM 1986 C C . GLU B 1 70 ? 4.48 -18.469 7.949 1 94.94 70 GLU B C 1
ATOM 1988 O O . GLU B 1 70 ? 3.756 -18.375 8.945 1 94.94 70 GLU B O 1
ATOM 1993 N N . ASP B 1 71 ? 5.281 -17.531 7.629 1 94.06 71 ASP B N 1
ATOM 1994 C CA . ASP B 1 71 ? 5.48 -16.328 8.438 1 94.06 71 ASP B CA 1
ATOM 1995 C C . ASP B 1 71 ? 4.742 -15.133 7.84 1 94.06 71 ASP B C 1
ATOM 1997 O O . ASP B 1 71 ? 5.301 -14.398 7.023 1 94.06 71 ASP B O 1
ATOM 2001 N N . ASP B 1 72 ? 3.627 -14.844 8.336 1 88.31 72 ASP B N 1
ATOM 2002 C CA . ASP B 1 72 ? 2.799 -13.773 7.797 1 88.31 72 ASP B CA 1
ATOM 2003 C C . ASP B 1 72 ? 3.447 -12.406 8.031 1 88.31 72 ASP B C 1
ATOM 2005 O O . ASP B 1 72 ? 3.262 -11.484 7.234 1 88.31 72 ASP B O 1
ATOM 2009 N N . ASP B 1 73 ? 4.23 -12.234 9.102 1 86.62 73 ASP B N 1
ATOM 2010 C CA . ASP B 1 73 ? 4.945 -10.984 9.336 1 86.62 73 ASP B CA 1
ATOM 2011 C C . ASP B 1 73 ? 5.938 -10.703 8.211 1 86.62 73 ASP B C 1
ATOM 2013 O O . ASP B 1 73 ? 6.156 -9.547 7.848 1 86.62 73 ASP B O 1
ATOM 2017 N N . PHE B 1 74 ? 6.531 -11.781 7.738 1 93.06 74 PHE B N 1
ATOM 2018 C CA . PHE B 1 74 ? 7.457 -11.664 6.617 1 93.06 74 PHE B CA 1
ATOM 2019 C C . PHE B 1 74 ? 6.758 -11.094 5.391 1 93.06 74 PHE B C 1
ATOM 2021 O O . PHE B 1 74 ? 7.242 -10.141 4.785 1 93.06 74 PHE B O 1
ATOM 2028 N N . PHE B 1 75 ? 5.629 -11.586 5.062 1 92.5 75 PHE B N 1
ATOM 2029 C CA . PHE B 1 75 ? 4.918 -11.172 3.855 1 92.5 75 PHE B CA 1
ATOM 2030 C C . PHE B 1 75 ? 4.297 -9.789 4.043 1 92.5 75 PHE B C 1
ATOM 2032 O O . PHE B 1 75 ? 4.203 -9.016 3.092 1 92.5 75 PHE B O 1
ATOM 2039 N N . ASP B 1 76 ? 3.885 -9.461 5.266 1 84.81 76 ASP B N 1
ATOM 2040 C CA . ASP B 1 76 ? 3.463 -8.094 5.547 1 84.81 76 ASP B CA 1
ATOM 2041 C C . ASP B 1 76 ? 4.578 -7.098 5.234 1 84.81 76 ASP B C 1
ATOM 2043 O O . ASP B 1 76 ? 4.32 -6.004 4.727 1 84.81 76 ASP B O 1
ATOM 2047 N N . CYS B 1 77 ? 5.797 -7.484 5.523 1 84.31 77 CYS B N 1
ATOM 2048 C CA . CYS B 1 77 ? 6.941 -6.621 5.25 1 84.31 77 CYS B CA 1
ATOM 2049 C C . CYS B 1 77 ? 7.219 -6.543 3.754 1 84.31 77 CYS B C 1
ATOM 2051 O O . CYS B 1 77 ? 7.59 -5.484 3.242 1 84.31 77 CYS B O 1
ATOM 2053 N N . VAL B 1 78 ? 7.102 -7.668 3.047 1 90.25 78 VAL B N 1
ATOM 2054 C CA . VAL B 1 78 ? 7.25 -7.668 1.597 1 90.25 78 VAL B CA 1
ATOM 2055 C C . VAL B 1 78 ? 6.258 -6.688 0.975 1 90.25 78 VAL B C 1
ATOM 2057 O O . VAL B 1 78 ? 6.621 -5.891 0.107 1 90.25 78 VAL B O 1
ATOM 2060 N N . ILE B 1 79 ? 4.992 -6.727 1.415 1 87.25 79 ILE B N 1
ATOM 2061 C CA . ILE B 1 79 ? 3.918 -5.891 0.896 1 87.25 79 ILE B CA 1
ATOM 2062 C C . ILE B 1 79 ? 4.203 -4.426 1.22 1 87.25 79 ILE B C 1
ATOM 2064 O O . ILE B 1 79 ? 4.074 -3.555 0.356 1 87.25 79 ILE B O 1
ATOM 2068 N N . SER B 1 80 ? 4.703 -4.152 2.4 1 80.31 80 SER B N 1
ATOM 2069 C CA . SER B 1 80 ? 4.867 -2.783 2.877 1 80.31 80 SER B CA 1
ATOM 2070 C C . SER B 1 80 ? 6.16 -2.168 2.35 1 80.31 80 SER B C 1
ATOM 2072 O O . SER B 1 80 ? 6.344 -0.95 2.412 1 80.31 80 SER B O 1
ATOM 2074 N N . ALA B 1 81 ? 7.121 -3.047 1.935 1 82.12 81 ALA B N 1
ATOM 2075 C CA . ALA B 1 81 ? 8.398 -2.529 1.438 1 82.12 81 ALA B CA 1
ATOM 2076 C C . ALA B 1 81 ? 8.172 -1.526 0.308 1 82.12 81 ALA B C 1
ATOM 2078 O O . ALA B 1 81 ? 7.352 -1.755 -0.582 1 82.12 81 ALA B O 1
ATOM 2079 N N . PRO B 1 82 ? 8.812 -0.392 0.335 1 78.44 82 PRO B N 1
ATOM 2080 C CA . PRO B 1 82 ? 8.641 0.665 -0.665 1 78.44 82 PRO B CA 1
ATOM 2081 C C . PRO B 1 82 ? 9.414 0.392 -1.953 1 78.44 82 PRO B C 1
ATOM 2083 O O . PRO B 1 82 ? 10.289 1.174 -2.328 1 78.44 82 PRO B O 1
ATOM 2086 N N . VAL B 1 83 ? 9.086 -0.633 -2.588 1 82.88 83 VAL B N 1
ATOM 2087 C CA . VAL B 1 83 ? 9.688 -1.006 -3.867 1 82.88 83 VAL B CA 1
ATOM 2088 C C . VAL B 1 83 ? 8.586 -1.302 -4.883 1 82.88 83 VAL B C 1
ATOM 2090 O O . VAL B 1 83 ? 7.441 -1.569 -4.512 1 82.88 83 VAL B O 1
ATOM 2093 N N . ASP B 1 84 ? 8.93 -1.191 -6.141 1 83.94 84 ASP B N 1
ATOM 2094 C CA . ASP B 1 84 ? 7.961 -1.494 -7.191 1 83.94 84 ASP B CA 1
ATOM 2095 C C . ASP B 1 84 ? 7.602 -2.979 -7.195 1 83.94 84 ASP B C 1
ATOM 2097 O O . ASP B 1 84 ? 8.469 -3.834 -7.027 1 83.94 84 ASP B O 1
ATOM 2101 N N . LYS B 1 85 ? 6.391 -3.309 -7.285 1 90.62 85 LYS B N 1
ATOM 2102 C CA . LYS B 1 85 ? 5.867 -4.664 -7.438 1 90.62 85 LYS B CA 1
ATOM 2103 C C . LYS B 1 85 ? 4.883 -4.742 -8.602 1 90.62 85 LYS B C 1
ATOM 2105 O O . LYS B 1 85 ? 4.184 -3.773 -8.898 1 90.62 85 LYS B O 1
ATOM 2110 N N . TYR B 1 86 ? 4.867 -5.809 -9.227 1 90.25 86 TYR B N 1
ATOM 2111 C CA . TYR B 1 86 ? 4.043 -6.035 -10.406 1 90.25 86 TYR B CA 1
ATOM 2112 C C . TYR B 1 86 ? 3.559 -7.48 -10.469 1 90.25 86 TYR B C 1
ATOM 2114 O O . TYR B 1 86 ? 4.348 -8.414 -10.305 1 90.25 86 TYR B O 1
ATOM 2122 N N . LEU B 1 87 ? 2.244 -7.648 -10.602 1 93.12 87 LEU B N 1
ATOM 2123 C CA . LEU B 1 87 ? 1.648 -8.969 -10.758 1 93.12 87 LEU B CA 1
ATOM 2124 C C . LEU B 1 87 ? 1.191 -9.188 -12.195 1 93.12 87 LEU B C 1
ATOM 2126 O O . LEU B 1 87 ? 0.537 -8.328 -12.781 1 93.12 87 LEU B O 1
ATOM 2130 N N . ARG B 1 88 ? 1.613 -10.219 -12.75 1 91.69 88 ARG B N 1
ATOM 2131 C CA . ARG B 1 88 ? 1.125 -10.68 -14.047 1 91.69 88 ARG B CA 1
ATOM 2132 C C . ARG B 1 88 ? 0.323 -11.969 -13.906 1 91.69 88 ARG B C 1
ATOM 2134 O O . ARG B 1 88 ? 0.86 -13 -13.5 1 91.69 88 ARG B O 1
ATOM 2141 N N . ILE B 1 89 ? -0.965 -11.961 -14.203 1 91.19 89 ILE B N 1
ATOM 2142 C CA . ILE B 1 89 ? -1.878 -13.094 -14.055 1 91.19 89 ILE B CA 1
ATOM 2143 C C . ILE B 1 89 ? -2.418 -13.5 -15.422 1 91.19 89 ILE B C 1
ATOM 2145 O O . ILE B 1 89 ? -3.031 -12.695 -16.125 1 91.19 89 ILE B O 1
ATOM 2149 N N . VAL B 1 90 ? -2.104 -14.703 -15.789 1 91.38 90 VAL B N 1
ATOM 2150 C CA . VAL B 1 90 ? -2.521 -15.195 -17.094 1 91.38 90 VAL B CA 1
ATOM 2151 C C . VAL B 1 90 ? -3.582 -16.281 -16.922 1 91.38 90 VAL B C 1
ATOM 2153 O O . VAL B 1 90 ? -3.387 -17.234 -16.172 1 91.38 90 VAL B O 1
ATOM 2156 N N . VAL B 1 91 ? -4.691 -16.141 -17.656 1 88.06 91 VAL B N 1
ATOM 2157 C CA . VAL B 1 91 ? -5.797 -17.094 -17.562 1 88.06 91 VAL B CA 1
ATOM 2158 C C . VAL B 1 91 ? -5.438 -18.375 -18.328 1 88.06 91 VAL B C 1
ATOM 2160 O O . VAL B 1 91 ? -5.023 -18.312 -19.484 1 88.06 91 VAL B O 1
ATOM 2163 N N . ILE B 1 92 ? -5.457 -19.469 -17.641 1 91.62 92 ILE B N 1
ATOM 2164 C CA . ILE B 1 92 ? -5.199 -20.766 -18.234 1 91.62 92 ILE B CA 1
ATOM 2165 C C . ILE B 1 92 ? -6.504 -21.359 -18.781 1 91.62 92 ILE B C 1
ATOM 2167 O O . ILE B 1 92 ? -6.566 -21.766 -19.938 1 91.62 92 ILE B O 1
ATOM 2171 N N . LYS B 1 93 ? -7.461 -21.438 -17.953 1 87.06 93 LYS B N 1
ATOM 2172 C CA . LYS B 1 93 ? -8.781 -21.922 -18.328 1 87.06 93 LYS B CA 1
ATOM 2173 C C . LYS B 1 93 ? -9.828 -20.812 -18.234 1 87.06 93 LYS B C 1
ATOM 2175 O O . LYS B 1 93 ? -9.922 -20.125 -17.219 1 87.06 93 LYS B O 1
ATOM 2180 N N . GLU B 1 94 ? -10.578 -20.688 -19.375 1 82.81 94 GLU B N 1
ATOM 2181 C CA . GLU B 1 94 ? -11.578 -19.625 -19.453 1 82.81 94 GLU B CA 1
ATOM 2182 C C . GLU B 1 94 ? -12.539 -19.688 -18.266 1 82.81 94 GLU B C 1
ATOM 2184 O O . GLU B 1 94 ? -12.914 -20.766 -17.812 1 82.81 94 GLU B O 1
ATOM 2189 N N . ILE B 1 95 ? -12.703 -18.594 -17.75 1 75.69 95 ILE B N 1
ATOM 2190 C CA . ILE B 1 95 ? -13.578 -18.484 -16.578 1 75.69 95 ILE B CA 1
ATOM 2191 C C . ILE B 1 95 ? -14.391 -17.203 -16.672 1 75.69 95 ILE B C 1
ATOM 2193 O O . ILE B 1 95 ? -13.875 -16.156 -17.109 1 75.69 95 ILE B O 1
ATOM 2197 N N . LYS B 1 96 ? -15.68 -17.359 -16.391 1 76.38 96 LYS B N 1
ATOM 2198 C CA . LYS B 1 96 ? -16.5 -16.156 -16.281 1 76.38 96 LYS B CA 1
ATOM 2199 C C . LYS B 1 96 ? -16.047 -15.289 -15.102 1 76.38 96 LYS B C 1
ATOM 2201 O O . LYS B 1 96 ? -15.656 -15.812 -14.055 1 76.38 96 LYS B O 1
ATOM 2206 N N . GLY B 1 97 ? -16.062 -13.969 -15.352 1 74.19 97 GLY B N 1
ATOM 2207 C CA . GLY B 1 97 ? -15.68 -13.047 -14.289 1 74.19 97 GLY B CA 1
ATOM 2208 C C . GLY B 1 97 ? -16.406 -13.305 -12.984 1 74.19 97 GLY B C 1
ATOM 2209 O O . GLY B 1 97 ? -15.82 -13.219 -11.906 1 74.19 97 GLY B O 1
ATOM 2210 N N . SER B 1 98 ? -17.703 -13.648 -13.141 1 71.56 98 SER B N 1
ATOM 2211 C CA . SER B 1 98 ? -18.484 -13.984 -11.969 1 71.56 98 SER B CA 1
ATOM 2212 C C . SER B 1 98 ? -17.906 -15.18 -11.227 1 71.56 98 SER B C 1
ATOM 2214 O O . SER B 1 98 ? -17.875 -15.203 -10 1 71.56 98 SER B O 1
ATOM 2216 N N . GLN B 1 99 ? -17.391 -16.141 -11.984 1 69.69 99 GLN B N 1
ATOM 2217 C CA . GLN B 1 99 ? -16.781 -17.328 -11.398 1 69.69 99 GLN B CA 1
ATOM 2218 C C . GLN B 1 99 ? -15.422 -17 -10.766 1 69.69 99 GLN B C 1
ATOM 2220 O O . GLN B 1 99 ? -15.117 -17.453 -9.664 1 69.69 99 GLN B O 1
ATOM 2225 N N . TYR B 1 100 ? -14.695 -16.188 -11.484 1 71.5 100 TYR B N 1
ATOM 2226 C CA . TYR B 1 100 ? -13.398 -15.758 -10.984 1 71.5 100 TYR B CA 1
ATOM 2227 C C . TYR B 1 100 ? -13.547 -14.992 -9.672 1 71.5 100 TYR B C 1
ATOM 2229 O O . TYR B 1 100 ? -12.805 -15.234 -8.719 1 71.5 100 TYR B O 1
ATOM 2237 N N . GLY B 1 101 ? -14.484 -14.133 -9.656 1 70.38 101 GLY B N 1
ATOM 2238 C CA . GLY B 1 101 ? -14.758 -13.344 -8.469 1 70.38 101 GLY B CA 1
ATOM 2239 C C . GLY B 1 101 ? -15.164 -14.188 -7.273 1 70.38 101 GLY B C 1
ATOM 2240 O O . GLY B 1 101 ? -14.703 -13.945 -6.152 1 70.38 101 GLY B O 1
ATOM 2241 N N . VAL B 1 102 ? -15.969 -15.148 -7.527 1 66.19 102 VAL B N 1
ATOM 2242 C CA . VAL B 1 102 ? -16.438 -16.031 -6.465 1 66.19 102 VAL B CA 1
ATOM 2243 C C . VAL B 1 102 ? -15.258 -16.812 -5.883 1 66.19 102 VAL B C 1
ATOM 2245 O O . VAL B 1 102 ? -15.156 -16.984 -4.668 1 66.19 102 VAL B O 1
ATOM 2248 N N . GLN B 1 103 ? -14.406 -17.281 -6.781 1 65.69 103 GLN B N 1
ATOM 2249 C CA . GLN B 1 103 ? -13.234 -18 -6.309 1 65.69 103 GLN B CA 1
ATOM 2250 C C . GLN B 1 103 ? -12.352 -17.109 -5.441 1 65.69 103 GLN B C 1
ATOM 2252 O O . GLN B 1 103 ? -11.859 -17.547 -4.395 1 65.69 103 GLN B O 1
ATOM 2257 N N . LEU B 1 104 ? -12.211 -15.961 -5.992 1 68.25 104 LEU B N 1
ATOM 2258 C CA . LEU B 1 104 ? -11.43 -14.984 -5.242 1 68.25 104 LEU B CA 1
ATOM 2259 C C . LEU B 1 104 ? -12.078 -14.688 -3.893 1 68.25 104 LEU B C 1
ATOM 2261 O O . LEU B 1 104 ? -11.398 -14.688 -2.863 1 68.25 104 LEU B O 1
ATOM 2265 N N . GLU B 1 105 ? -13.367 -14.43 -3.932 1 67.19 105 GLU B N 1
ATOM 2266 C CA . GLU B 1 105 ? -14.133 -14.125 -2.729 1 67.19 105 GLU B CA 1
ATOM 2267 C C . GLU B 1 105 ? -14.07 -15.273 -1.726 1 67.19 105 GLU B C 1
ATOM 2269 O O . GLU B 1 105 ? -13.852 -15.055 -0.534 1 67.19 105 GLU B O 1
ATOM 2274 N N . SER B 1 106 ? -14.305 -16.453 -2.23 1 65.06 106 SER B N 1
ATOM 2275 C CA . SER B 1 106 ? -14.32 -17.625 -1.359 1 65.06 106 SER B CA 1
ATOM 2276 C C . SER B 1 106 ? -12.969 -17.828 -0.683 1 65.06 106 SER B C 1
ATOM 2278 O O . SER B 1 106 ? -12.906 -18.125 0.511 1 65.06 106 SER B O 1
ATOM 2280 N N . SER B 1 107 ? -12.016 -17.688 -1.444 1 62.66 107 SER B N 1
ATOM 2281 C CA . SER B 1 107 ? -10.672 -17.891 -0.908 1 62.66 107 SER B CA 1
ATOM 2282 C C . SER B 1 107 ? -10.344 -16.859 0.166 1 62.66 107 SER B C 1
ATOM 2284 O O . SER B 1 107 ? -9.812 -17.203 1.222 1 62.66 107 SER B O 1
ATOM 2286 N N . VAL B 1 108 ? -10.719 -15.648 -0.212 1 61.59 108 VAL B N 1
ATOM 2287 C CA . VAL B 1 108 ? -10.43 -14.555 0.708 1 61.59 108 VAL B CA 1
ATOM 2288 C C . VAL B 1 108 ? -11.328 -14.656 1.938 1 61.59 108 VAL B C 1
ATOM 2290 O O . VAL B 1 108 ? -10.875 -14.461 3.066 1 61.59 108 VAL B O 1
ATOM 2293 N N . ARG B 1 109 ? -12.578 -14.984 1.688 1 63.03 109 ARG B N 1
ATOM 2294 C CA . ARG B 1 109 ? -13.516 -15.141 2.797 1 63.03 109 ARG B CA 1
ATOM 2295 C C . ARG B 1 109 ? -13.062 -16.25 3.74 1 63.03 109 ARG B C 1
ATOM 2297 O O . ARG B 1 109 ? -13.125 -16.094 4.961 1 63.03 109 ARG B O 1
ATOM 2304 N N . ASP B 1 110 ? -12.734 -17.328 3.209 1 60.44 110 ASP B N 1
ATOM 2305 C CA . ASP B 1 110 ? -12.281 -18.453 4.012 1 60.44 110 ASP B CA 1
ATOM 2306 C C . ASP B 1 110 ? -11.055 -18.078 4.848 1 60.44 110 ASP B C 1
ATOM 2308 O O . ASP B 1 110 ? -10.969 -18.453 6.023 1 60.44 110 ASP B O 1
ATOM 2312 N N . ARG B 1 111 ? -10.297 -17.375 4.184 1 57.69 111 ARG B N 1
ATOM 2313 C CA . ARG B 1 111 ? -9.031 -17.031 4.84 1 57.69 111 ARG B CA 1
ATOM 2314 C C . ARG B 1 111 ? -9.242 -15.945 5.898 1 57.69 111 ARG B C 1
ATOM 2316 O O . ARG B 1 111 ? -8.664 -16.016 6.98 1 57.69 111 ARG B O 1
ATOM 2323 N N . LEU B 1 112 ? -9.984 -14.961 5.488 1 59.59 112 LEU B N 1
ATOM 2324 C CA . LEU B 1 112 ? -10.312 -13.914 6.445 1 59.59 112 LEU B CA 1
ATOM 2325 C C . LEU B 1 112 ? -11.102 -14.469 7.621 1 59.59 112 LEU B C 1
ATOM 2327 O O . LEU B 1 112 ? -10.938 -14.023 8.758 1 59.59 112 LEU B O 1
ATOM 2331 N N . ALA B 1 113 ? -12.016 -15.438 7.324 1 58.22 113 ALA B N 1
ATOM 2332 C CA . ALA B 1 113 ? -12.75 -16.125 8.383 1 58.22 113 ALA B CA 1
ATOM 2333 C C . ALA B 1 113 ? -11.797 -16.859 9.32 1 58.22 113 ALA B C 1
ATOM 2335 O O . ALA B 1 113 ? -12.016 -16.906 10.531 1 58.22 113 ALA B O 1
ATOM 2336 N N . ALA B 1 114 ? -10.75 -17.328 8.734 1 54.16 114 ALA B N 1
ATOM 2337 C CA . ALA B 1 114 ? -9.781 -18.047 9.547 1 54.16 114 ALA B CA 1
ATOM 2338 C C . ALA B 1 114 ? -9.031 -17.094 10.477 1 54.16 114 ALA B C 1
ATOM 2340 O O . ALA B 1 114 ? -8.68 -17.469 11.602 1 54.16 114 ALA B O 1
ATOM 2341 N N . ASP B 1 115 ? -8.867 -15.906 9.992 1 54.28 115 ASP B N 1
ATOM 2342 C CA . ASP B 1 115 ? -8.086 -14.961 10.781 1 54.28 115 ASP B CA 1
ATOM 2343 C C . ASP B 1 115 ? -9 -14.031 11.586 1 54.28 115 ASP B C 1
ATOM 2345 O O . ASP B 1 115 ? -8.523 -13.086 12.219 1 54.28 115 ASP B O 1
ATOM 2349 N N . ASP B 1 116 ? -10.266 -14.406 11.609 1 52.91 116 ASP B N 1
ATOM 2350 C CA . ASP B 1 116 ? -11.258 -13.594 12.305 1 52.91 116 ASP B CA 1
ATOM 2351 C C . ASP B 1 116 ? -11.164 -12.133 11.875 1 52.91 116 ASP B C 1
ATOM 2353 O O . ASP B 1 116 ? -11.367 -11.227 12.695 1 52.91 116 ASP B O 1
ATOM 2357 N N . LYS B 1 117 ? -10.633 -11.969 10.727 1 53.34 117 LYS B N 1
ATOM 2358 C CA . LYS B 1 117 ? -10.422 -10.602 10.266 1 53.34 117 LYS B CA 1
ATOM 2359 C C . LYS B 1 117 ? -11.508 -10.188 9.273 1 53.34 117 LYS B C 1
ATOM 2361 O O . LYS B 1 117 ? -11.461 -9.086 8.719 1 53.34 117 LYS B O 1
ATOM 2366 N N . TYR B 1 118 ? -12.477 -11.172 8.984 1 55.5 118 TYR B N 1
ATOM 2367 C CA . TYR B 1 118 ? -13.508 -10.875 8 1 55.5 118 TYR B CA 1
ATOM 2368 C C . TYR B 1 118 ? -14.523 -9.875 8.555 1 55.5 118 TYR B C 1
ATOM 2370 O O . TYR B 1 118 ? -15.477 -10.266 9.227 1 55.5 118 TYR B O 1
ATOM 2378 N N . GLU B 1 119 ? -14.031 -8.633 8.461 1 58.75 119 GLU B N 1
ATOM 2379 C CA . GLU B 1 119 ? -14.992 -7.621 8.867 1 58.75 119 GLU B CA 1
ATOM 2380 C C . GLU B 1 119 ? -15.727 -7.039 7.66 1 58.75 119 GLU B C 1
ATOM 2382 O O . GLU B 1 119 ? -15.453 -7.418 6.52 1 58.75 119 GLU B O 1
ATOM 2387 N N . GLU B 1 120 ? -16.734 -6.348 7.918 1 60.34 120 GLU B N 1
ATOM 2388 C CA . GLU B 1 120 ? -17.688 -5.781 6.969 1 60.34 120 GLU B CA 1
ATOM 2389 C C . GLU B 1 120 ? -16.984 -5.023 5.852 1 60.34 120 GLU B C 1
ATOM 2391 O O . GLU B 1 120 ? -17.375 -5.105 4.688 1 60.34 120 GLU B O 1
ATOM 2396 N N . GLU B 1 121 ? -15.906 -4.461 6.176 1 54.94 121 GLU B N 1
ATOM 2397 C CA . GLU B 1 121 ? -15.234 -3.631 5.18 1 54.94 121 GLU B CA 1
ATOM 2398 C C . GLU B 1 121 ? -14.523 -4.488 4.141 1 54.94 121 GLU B C 1
ATOM 2400 O O . GLU B 1 121 ? -14.555 -4.184 2.945 1 54.94 121 GLU B O 1
ATOM 2405 N N . GLU B 1 122 ? -13.82 -5.5 4.621 1 60.66 122 GLU B N 1
ATOM 2406 C CA . GLU B 1 122 ? -13.164 -6.402 3.684 1 60.66 122 GLU B CA 1
ATOM 2407 C C . GLU B 1 122 ? -14.172 -7.035 2.73 1 60.66 122 GLU B C 1
ATOM 2409 O O . GLU B 1 122 ? -13.891 -7.195 1.539 1 60.66 122 GLU B O 1
ATOM 2414 N N . GLU B 1 123 ? -15.305 -7.281 3.385 1 62.94 123 GLU B N 1
ATOM 2415 C CA . GLU B 1 123 ? -16.375 -7.871 2.58 1 62.94 123 GLU B CA 1
ATOM 2416 C C . GLU B 1 123 ? -16.859 -6.898 1.511 1 62.94 123 GLU B C 1
ATOM 2418 O O . GLU B 1 123 ? -17.094 -7.293 0.366 1 62.94 123 GLU B O 1
ATOM 2423 N N . ALA B 1 124 ? -17 -5.676 1.946 1 64 124 ALA B N 1
ATOM 2424 C CA . ALA B 1 124 ? -17.484 -4.68 0.994 1 64 124 ALA B CA 1
ATOM 2425 C C . ALA B 1 124 ? -16.484 -4.461 -0.135 1 64 124 ALA B C 1
ATOM 2427 O O . ALA B 1 124 ? -16.875 -4.34 -1.301 1 64 124 ALA B O 1
ATOM 2428 N N . ALA B 1 125 ? -15.242 -4.34 0.269 1 61.97 125 ALA B N 1
ATOM 2429 C CA . ALA B 1 125 ? -14.203 -4.184 -0.744 1 61.97 125 ALA B CA 1
ATOM 2430 C C . ALA B 1 125 ? -14.164 -5.387 -1.677 1 61.97 125 ALA B C 1
ATOM 2432 O O . ALA B 1 125 ? -14.031 -5.234 -2.895 1 61.97 125 ALA B O 1
ATOM 2433 N N . LEU B 1 126 ? -14.258 -6.555 -1.063 1 66.69 126 LEU B N 1
ATOM 2434 C CA . LEU B 1 126 ? -14.289 -7.793 -1.831 1 66.69 126 LEU B CA 1
ATOM 2435 C C . LEU B 1 126 ? -15.453 -7.797 -2.814 1 66.69 126 LEU B C 1
ATOM 2437 O O . LEU B 1 126 ? -15.289 -8.195 -3.971 1 66.69 126 LEU B O 1
ATOM 2441 N N . GLU B 1 127 ? -16.578 -7.316 -2.264 1 69.75 127 GLU B N 1
ATOM 2442 C CA . GLU B 1 127 ? -17.766 -7.273 -3.113 1 69.75 127 GLU B CA 1
ATOM 2443 C C . GLU B 1 127 ? -17.562 -6.332 -4.297 1 69.75 127 GLU B C 1
ATOM 2445 O O . GLU B 1 127 ? -17.969 -6.645 -5.418 1 69.75 127 GLU B O 1
ATOM 2450 N N . GLN B 1 128 ? -16.938 -5.242 -4.051 1 68.38 128 GLN B N 1
ATOM 2451 C CA . GLN B 1 128 ? -16.688 -4.281 -5.121 1 68.38 128 GLN B CA 1
ATOM 2452 C C . GLN B 1 128 ? -15.734 -4.859 -6.172 1 68.38 128 GLN B C 1
ATOM 2454 O O . GLN B 1 128 ? -15.93 -4.648 -7.371 1 68.38 128 GLN B O 1
ATOM 2459 N N . ILE B 1 129 ? -14.758 -5.523 -5.703 1 67.62 129 ILE B N 1
ATOM 2460 C CA . ILE B 1 129 ? -13.789 -6.137 -6.613 1 67.62 129 ILE B CA 1
ATOM 2461 C C . ILE B 1 129 ? -14.477 -7.223 -7.434 1 67.62 129 ILE B C 1
ATOM 2463 O O . ILE B 1 129 ? -14.289 -7.305 -8.648 1 67.62 129 ILE B O 1
ATOM 2467 N N . VAL B 1 130 ? -15.297 -7.977 -6.66 1 69.19 130 VAL B N 1
ATOM 2468 C CA . VAL B 1 130 ? -16.016 -9.062 -7.324 1 69.19 130 VAL B CA 1
ATOM 2469 C C . VAL B 1 130 ? -16.969 -8.492 -8.375 1 69.19 130 VAL B C 1
ATOM 2471 O O . VAL B 1 130 ? -17.078 -9.023 -9.477 1 69.19 130 VAL B O 1
ATOM 2474 N N . GLU B 1 131 ? -17.609 -7.418 -8.023 1 70.75 131 GLU B N 1
ATOM 2475 C CA . GLU B 1 131 ? -18.531 -6.777 -8.953 1 70.75 131 GLU B CA 1
ATOM 2476 C C . GLU B 1 131 ? -17.812 -6.328 -10.227 1 70.75 131 GLU B C 1
ATOM 2478 O O . GLU B 1 131 ? -18.375 -6.41 -11.32 1 70.75 131 GLU B O 1
ATOM 2483 N N . PHE B 1 132 ? -16.688 -5.875 -10.07 1 70.19 132 PHE B N 1
ATOM 2484 C CA . PHE B 1 132 ? -15.875 -5.438 -11.203 1 70.19 132 PHE B CA 1
ATOM 2485 C C . PHE B 1 132 ? -15.648 -6.586 -12.18 1 70.19 132 PHE B C 1
ATOM 2487 O O . PHE B 1 132 ? -15.711 -6.398 -13.391 1 70.19 132 PHE B O 1
ATOM 2494 N N . PHE B 1 133 ? -15.43 -7.773 -11.664 1 72.19 133 PHE B N 1
ATOM 2495 C CA . PHE B 1 133 ? -15.086 -8.914 -12.508 1 72.19 133 PHE B CA 1
ATOM 2496 C C . PHE B 1 133 ? -16.344 -9.539 -13.102 1 72.19 133 PHE B C 1
ATOM 2498 O O . PHE B 1 133 ? -16.281 -10.273 -14.086 1 72.19 133 PHE B O 1
ATOM 2505 N N . GLN B 1 134 ? -17.469 -9.289 -12.5 1 69 134 GLN B N 1
ATOM 2506 C CA . GLN B 1 134 ? -18.703 -9.977 -12.883 1 69 134 GLN B CA 1
ATOM 2507 C C . GLN B 1 134 ? -19.031 -9.734 -14.352 1 69 134 GLN B C 1
ATOM 2509 O O . GLN B 1 134 ? -19.547 -10.617 -15.039 1 69 134 GLN B O 1
ATOM 2514 N N . SER B 1 135 ? -18.688 -8.664 -14.82 1 69.06 135 SER B N 1
ATOM 2515 C CA . SER B 1 135 ? -19.094 -8.328 -16.188 1 69.06 135 SER B CA 1
ATOM 2516 C C . SER B 1 135 ? -18.016 -8.742 -17.188 1 69.06 135 SER B C 1
ATOM 2518 O O . SER B 1 135 ? -18.188 -8.57 -18.391 1 69.06 135 SER B O 1
ATOM 2520 N N . LYS B 1 136 ? -17 -9.336 -16.672 1 69.81 136 LYS B N 1
ATOM 2521 C CA . LYS B 1 136 ? -15.883 -9.648 -17.547 1 69.81 136 LYS B CA 1
ATOM 2522 C C . LYS B 1 136 ? -15.852 -11.133 -17.891 1 69.81 136 LYS B C 1
ATOM 2524 O O . LYS B 1 136 ? -16.406 -11.961 -17.172 1 69.81 136 LYS B O 1
ATOM 2529 N N . TYR B 1 137 ? -15.477 -11.484 -19.062 1 76.56 137 TYR B N 1
ATOM 2530 C CA . TYR B 1 137 ? -15.164 -12.828 -19.516 1 76.56 137 TYR B CA 1
ATOM 2531 C C . TYR B 1 137 ? -13.68 -12.977 -19.828 1 76.56 137 TYR B C 1
ATOM 2533 O O . TYR B 1 137 ? -13.148 -12.273 -20.703 1 76.56 137 TYR B O 1
ATOM 2541 N N . PHE B 1 138 ? -13.078 -13.836 -19 1 79.44 138 PHE B N 1
ATOM 2542 C CA . PHE B 1 138 ? -11.641 -14.008 -19.156 1 79.44 138 PHE B CA 1
ATOM 2543 C C . PHE B 1 138 ? -11.328 -15.234 -20.016 1 79.44 138 PHE B C 1
ATOM 2545 O O . PHE B 1 138 ? -11.414 -16.359 -19.531 1 79.44 138 PHE B O 1
ATOM 2552 N N . LYS B 1 139 ? -10.992 -14.953 -21.25 1 83.31 139 LYS B N 1
ATOM 2553 C CA . LYS B 1 139 ? -10.617 -16.016 -22.172 1 83.31 139 LYS B CA 1
ATOM 2554 C C . LYS B 1 139 ? -9.219 -16.547 -21.859 1 83.31 139 LYS B C 1
ATOM 2556 O O . LYS B 1 139 ? -8.445 -15.891 -21.156 1 83.31 139 LYS B O 1
ATOM 2561 N N . LYS B 1 140 ? -9.016 -17.656 -22.328 1 86.88 140 LYS B N 1
ATOM 2562 C CA . LYS B 1 140 ? -7.672 -18.234 -22.219 1 86.88 140 LYS B CA 1
ATOM 2563 C C . LYS B 1 140 ? -6.613 -17.25 -22.719 1 86.88 140 LYS B C 1
ATOM 2565 O O . LYS B 1 140 ? -6.809 -16.578 -23.734 1 86.88 140 LYS B O 1
ATOM 2570 N N . ASP B 1 141 ? -5.574 -17.062 -21.922 1 85.88 141 ASP B N 1
ATOM 2571 C CA . ASP B 1 141 ? -4.398 -16.266 -22.234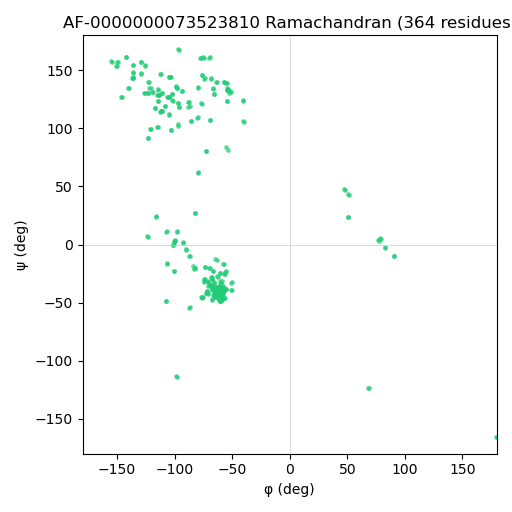 1 85.88 141 ASP B CA 1
ATOM 2572 C C . ASP B 1 141 ? -4.652 -14.781 -21.969 1 85.88 141 ASP B C 1
ATOM 2574 O O . ASP B 1 141 ? -3.787 -13.938 -22.234 1 85.88 141 ASP B O 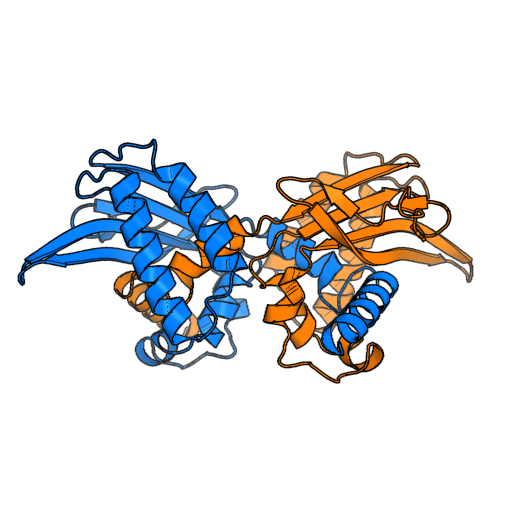1
ATOM 2578 N N . SER B 1 142 ? -5.918 -14.531 -21.547 1 82.12 142 SER B N 1
ATOM 2579 C CA . SER B 1 142 ? -6.109 -13.18 -21.047 1 82.12 142 SER B CA 1
ATOM 2580 C C . SER B 1 142 ? -5.113 -12.852 -19.938 1 82.12 142 SER B C 1
ATOM 2582 O O . SER B 1 142 ? -4.793 -13.719 -19.109 1 82.12 142 SER B O 1
ATOM 2584 N N . VAL B 1 143 ? -4.621 -11.633 -20.016 1 85.38 143 VAL B N 1
ATOM 2585 C CA . VAL B 1 143 ? -3.617 -11.227 -19.031 1 85.38 143 VAL B CA 1
ATOM 2586 C C . VAL B 1 143 ? -4.176 -10.117 -18.141 1 85.38 143 VAL B C 1
ATOM 2588 O O . VAL B 1 143 ? -4.723 -9.133 -18.641 1 85.38 143 VAL B O 1
ATOM 2591 N N . LEU B 1 144 ? -4.191 -10.32 -16.828 1 82.56 144 LEU B N 1
ATOM 2592 C CA . LEU B 1 144 ? -4.457 -9.297 -15.836 1 82.56 144 LEU B CA 1
ATOM 2593 C C . LEU B 1 144 ? -3.162 -8.828 -15.18 1 82.56 144 LEU B C 1
ATOM 2595 O O . LEU B 1 144 ? -2.33 -9.648 -14.781 1 82.56 144 LEU B O 1
ATOM 2599 N N . THR B 1 145 ? -2.922 -7.539 -15.117 1 86.5 145 THR B N 1
ATOM 2600 C CA . THR B 1 145 ? -1.716 -7.016 -14.492 1 86.5 145 THR B CA 1
ATOM 2601 C C . THR B 1 145 ? -2.072 -6.039 -13.367 1 86.5 145 THR B C 1
ATOM 2603 O O . THR B 1 145 ? -3.053 -5.297 -13.477 1 86.5 145 THR B O 1
ATOM 2606 N N . PHE B 1 146 ? -1.39 -6.082 -12.289 1 84.06 146 PHE B N 1
ATOM 2607 C CA . PHE B 1 146 ? -1.473 -5.129 -11.195 1 84.06 146 PHE B CA 1
ATOM 2608 C C . PHE B 1 146 ? -0.108 -4.516 -10.906 1 84.06 146 PHE B C 1
ATOM 2610 O O . PHE B 1 146 ? 0.893 -5.23 -10.82 1 84.06 146 PHE B O 1
ATOM 2617 N N . SER B 1 147 ? -0.031 -3.199 -10.812 1 84.38 147 SER B N 1
ATOM 2618 C CA . SER B 1 147 ? 1.2 -2.49 -10.484 1 84.38 147 SER B CA 1
ATOM 2619 C C . SER B 1 147 ? 1.084 -1.783 -9.133 1 84.38 147 SER B C 1
ATOM 2621 O O . SER B 1 147 ? 0.064 -1.155 -8.844 1 84.38 147 SER B O 1
ATOM 2623 N N . PHE B 1 148 ? 2.078 -1.959 -8.336 1 83.19 148 PHE B N 1
ATOM 2624 C CA . PHE B 1 148 ? 2.188 -1.308 -7.035 1 83.19 148 PHE B CA 1
ATOM 2625 C C . PHE B 1 148 ? 3.475 -0.5 -6.938 1 83.19 148 PHE B C 1
ATOM 2627 O O . PHE B 1 148 ? 4.508 -1.016 -6.508 1 83.19 148 PHE B O 1
ATOM 2634 N N . PRO B 1 149 ? 3.396 0.762 -7.293 1 75.75 149 PRO B N 1
ATOM 2635 C CA . PRO B 1 149 ? 4.594 1.604 -7.328 1 75.75 149 PRO B CA 1
ATOM 2636 C C . PRO B 1 149 ? 5.156 1.888 -5.938 1 75.75 149 PRO B C 1
ATOM 2638 O O . PRO B 1 149 ? 4.395 2.076 -4.988 1 75.75 149 PRO B O 1
ATOM 2641 N N . ALA B 1 150 ? 6.461 1.918 -5.863 1 74.69 150 ALA B N 1
ATOM 2642 C CA . ALA B 1 150 ? 7.164 2.273 -4.633 1 74.69 150 ALA B CA 1
ATOM 2643 C C . ALA B 1 150 ? 6.734 3.646 -4.133 1 74.69 150 ALA B C 1
ATOM 2645 O O . ALA B 1 150 ? 6.586 3.855 -2.924 1 74.69 150 ALA B O 1
ATOM 2646 N N . ALA B 1 151 ? 6.551 4.496 -5.078 1 66.81 151 ALA B N 1
ATOM 2647 C CA . ALA B 1 151 ? 6.234 5.891 -4.77 1 66.81 151 ALA B CA 1
ATOM 2648 C C . ALA B 1 151 ? 5 5.984 -3.877 1 66.81 151 ALA B C 1
ATOM 2650 O O . ALA B 1 151 ? 4.93 6.844 -2.994 1 66.81 151 ALA B O 1
ATOM 2651 N N . SER B 1 152 ? 4.035 5.113 -4.152 1 70.75 152 SER B N 1
ATOM 2652 C CA . SER B 1 152 ? 2.816 5.141 -3.348 1 70.75 152 SER B CA 1
ATOM 2653 C C . SER B 1 152 ? 3.115 4.844 -1.882 1 70.75 152 SER B C 1
ATOM 2655 O O . SER B 1 152 ? 2.674 5.578 -0.994 1 70.75 152 SER B O 1
ATOM 2657 N N . ASN B 1 153 ? 3.881 3.84 -1.701 1 73.56 153 ASN B N 1
ATOM 2658 C CA . ASN B 1 153 ? 4.246 3.457 -0.342 1 73.56 153 ASN B CA 1
ATOM 2659 C C . ASN B 1 153 ? 5.137 4.508 0.315 1 73.56 153 ASN B C 1
ATOM 2661 O O . ASN B 1 153 ? 5.004 4.785 1.509 1 73.56 153 ASN B O 1
ATOM 2665 N N . ILE B 1 154 ? 5.93 5.051 -0.469 1 72.06 154 ILE B N 1
ATOM 2666 C CA . ILE B 1 154 ? 6.859 6.047 0.056 1 72.06 154 ILE B CA 1
ATOM 2667 C C . ILE B 1 154 ? 6.086 7.285 0.505 1 72.06 154 ILE B C 1
ATOM 2669 O O . ILE B 1 154 ? 6.289 7.781 1.616 1 72.06 154 ILE B O 1
ATOM 2673 N N . VAL B 1 155 ? 5.199 7.75 -0.323 1 75.94 155 VAL B N 1
ATOM 2674 C CA . VAL B 1 155 ? 4.422 8.945 0.001 1 75.94 155 VAL B CA 1
ATOM 2675 C C . VAL B 1 155 ? 3.58 8.688 1.247 1 75.94 155 VAL B C 1
ATOM 2677 O O . VAL B 1 155 ? 3.488 9.539 2.129 1 75.94 155 VAL B O 1
ATOM 2680 N N . GLU B 1 156 ? 3.004 7.531 1.22 1 84.75 156 GLU B N 1
ATOM 2681 C CA . GLU B 1 156 ? 2.191 7.191 2.383 1 84.75 156 GLU B CA 1
ATOM 2682 C C . GLU B 1 156 ? 3.027 7.191 3.66 1 84.75 156 GLU B C 1
ATOM 2684 O O . GLU B 1 156 ? 2.594 7.711 4.691 1 84.75 156 GLU B O 1
ATOM 2689 N N . LYS B 1 157 ? 4.168 6.66 3.594 1 80.25 157 LYS B N 1
ATOM 2690 C CA . LYS B 1 157 ? 5.051 6.613 4.754 1 80.25 157 LYS B CA 1
ATOM 2691 C C . LYS B 1 157 ? 5.539 8.008 5.129 1 80.25 157 LYS B C 1
ATOM 2693 O O . LYS B 1 157 ? 5.738 8.312 6.309 1 80.25 157 LYS B O 1
ATOM 2698 N N . TRP B 1 158 ? 5.77 8.812 4.164 1 80 158 TRP B N 1
ATOM 2699 C CA . TRP B 1 158 ? 6.195 10.18 4.414 1 80 158 TRP B CA 1
ATOM 2700 C C . TRP B 1 158 ? 5.164 10.93 5.25 1 80 158 TRP B C 1
ATOM 2702 O O . TRP B 1 158 ? 5.516 11.742 6.109 1 80 158 TRP B O 1
ATOM 2712 N N . TYR B 1 159 ? 3.959 10.672 4.973 1 86.88 159 TYR B N 1
ATOM 2713 C CA . TYR B 1 159 ? 2.938 11.492 5.617 1 86.88 159 TYR B CA 1
ATOM 2714 C C . TYR B 1 159 ? 2.322 10.75 6.801 1 86.88 159 TYR B C 1
ATOM 2716 O O . TYR B 1 159 ? 1.825 11.383 7.742 1 86.88 159 TYR B O 1
ATOM 2724 N N . LEU B 1 160 ? 2.377 9.438 6.84 1 90.56 160 LEU B N 1
ATOM 2725 C CA . LEU B 1 160 ? 1.651 8.68 7.855 1 90.56 160 LEU B CA 1
ATOM 2726 C C . LEU B 1 160 ? 2.598 7.793 8.648 1 90.56 160 LEU B C 1
ATOM 2728 O O . LEU B 1 160 ? 2.16 7.023 9.508 1 90.56 160 LEU B O 1
ATOM 2732 N N . GLY B 1 161 ? 3.871 7.891 8.461 1 85.88 161 GLY B N 1
ATOM 2733 C CA . GLY B 1 161 ? 4.852 6.934 8.945 1 85.88 161 GLY B CA 1
ATOM 2734 C C . GLY B 1 161 ? 5.242 7.16 10.391 1 85.88 161 GLY B C 1
ATOM 2735 O O . GLY B 1 161 ? 6.395 6.949 10.773 1 85.88 161 GLY B O 1
ATOM 2736 N N . GLY B 1 162 ? 4.289 7.77 11.203 1 89.12 162 GLY B N 1
ATOM 2737 C CA . GLY B 1 162 ? 4.566 7.898 12.625 1 89.12 162 GLY B CA 1
ATOM 2738 C C . GLY B 1 162 ? 5.691 8.875 12.93 1 89.12 162 GLY B C 1
ATOM 2739 O O . GLY B 1 162 ? 5.68 10.008 12.453 1 89.12 162 GLY B O 1
ATOM 2740 N N . THR B 1 163 ? 6.781 8.352 13.68 1 86.5 163 THR B N 1
ATOM 2741 C CA . THR B 1 163 ? 7.82 9.227 14.219 1 86.5 163 THR B CA 1
ATOM 2742 C C . THR B 1 163 ? 8.734 9.727 13.109 1 86.5 163 THR B C 1
ATOM 2744 O O . THR B 1 163 ? 9.422 10.734 13.273 1 86.5 163 THR B O 1
ATOM 2747 N N . THR B 1 164 ? 8.75 9.07 12 1 79.44 164 THR B N 1
ATOM 2748 C CA . THR B 1 164 ? 9.633 9.461 10.906 1 79.44 164 THR B CA 1
ATOM 2749 C C . THR B 1 164 ? 8.875 10.273 9.859 1 79.44 164 THR B C 1
ATOM 2751 O O . THR B 1 164 ? 9.438 10.656 8.836 1 79.44 164 THR B O 1
ATOM 2754 N N . ALA B 1 165 ? 7.676 10.539 10.133 1 84.31 165 ALA B N 1
ATOM 2755 C CA . ALA B 1 165 ? 6.844 11.242 9.156 1 84.31 165 ALA B CA 1
ATOM 2756 C C . ALA B 1 165 ? 7.285 12.695 9.016 1 84.31 165 ALA B C 1
ATOM 2758 O O . ALA B 1 165 ? 7.914 13.258 9.914 1 84.31 165 ALA B O 1
ATOM 2759 N N . TYR B 1 166 ? 6.91 13.273 7.941 1 81.06 166 TYR B N 1
ATOM 2760 C CA . TYR B 1 166 ? 7.281 14.617 7.508 1 81.06 166 TYR B CA 1
ATOM 2761 C C . TYR B 1 166 ? 6.641 15.68 8.398 1 81.06 166 TYR B C 1
ATOM 2763 O O . TYR B 1 166 ? 7.199 16.766 8.578 1 81.06 166 TYR B O 1
ATOM 2771 N N . SER B 1 167 ? 5.445 15.43 8.867 1 88.44 167 SER B N 1
ATOM 2772 C CA . SER B 1 167 ? 4.684 16.391 9.656 1 88.44 167 SER B CA 1
ATOM 2773 C C . SER B 1 167 ? 4.328 15.828 11.031 1 88.44 167 SER B C 1
ATOM 2775 O O . SER B 1 167 ? 3.314 15.141 11.18 1 88.44 167 SER B O 1
ATOM 2777 N N . PRO B 1 168 ? 5.148 16.234 12.078 1 90.31 168 PRO B N 1
ATOM 2778 C CA . PRO B 1 168 ? 4.867 15.734 13.43 1 90.31 168 PRO B CA 1
ATOM 2779 C C . PRO B 1 168 ? 3.484 16.141 13.93 1 90.31 168 PRO B C 1
ATOM 2781 O O . PRO B 1 168 ? 2.82 15.352 14.617 1 90.31 168 PRO B O 1
ATOM 2784 N N . SER B 1 169 ? 3.119 17.312 13.578 1 94.19 169 SER B N 1
ATOM 2785 C CA . SER B 1 169 ? 1.812 17.766 14.047 1 94.19 169 SER B CA 1
ATOM 2786 C C . SER B 1 169 ? 0.69 16.922 13.445 1 94.19 169 SER B C 1
ATOM 2788 O O . SER B 1 169 ? -0.321 16.672 14.102 1 94.19 169 SER B O 1
ATOM 2790 N N . THR B 1 170 ? 0.827 16.5 12.195 1 95.75 170 THR B N 1
ATOM 2791 C CA . THR B 1 170 ? -0.155 15.617 11.562 1 95.75 170 THR B CA 1
ATOM 2792 C C . THR B 1 170 ? -0.232 14.281 12.297 1 95.75 170 THR B C 1
ATOM 2794 O O . THR B 1 170 ? -1.324 13.773 12.555 1 95.75 170 THR B O 1
ATOM 2797 N N . ILE B 1 171 ? 0.906 13.734 12.617 1 95.25 171 ILE B N 1
ATOM 2798 C CA . ILE B 1 171 ? 0.989 12.445 13.289 1 95.25 171 ILE B CA 1
ATOM 2799 C C . ILE B 1 171 ? 0.337 12.531 14.664 1 95.25 171 ILE B C 1
ATOM 2801 O O . ILE B 1 171 ? -0.431 11.648 15.055 1 95.25 171 ILE B O 1
ATOM 2805 N N . SER B 1 172 ? 0.667 13.617 15.367 1 96.81 172 SER B N 1
ATOM 2806 C CA . SER B 1 172 ? 0.087 13.805 16.688 1 96.81 172 SER B CA 1
ATOM 2807 C C . SER B 1 172 ? -1.432 13.922 16.625 1 96.81 172 SER B C 1
ATOM 2809 O O . SER B 1 172 ? -2.145 13.344 17.438 1 96.81 172 SER B O 1
ATOM 2811 N N . SER B 1 173 ? -1.889 14.68 15.719 1 97.38 173 SER B N 1
ATOM 2812 C CA . SER B 1 173 ? -3.328 14.844 15.539 1 97.38 173 SER B CA 1
ATOM 2813 C C . SER B 1 173 ? -4 13.523 15.203 1 97.38 173 SER B C 1
ATOM 2815 O O . SER B 1 173 ? -5.035 13.18 15.781 1 97.38 173 SER B O 1
ATOM 2817 N N . LEU B 1 174 ? -3.424 12.781 14.281 1 97.56 174 LEU B N 1
ATOM 2818 C CA . LEU B 1 174 ? -3.965 11.492 13.867 1 97.56 174 LEU B CA 1
ATOM 2819 C C . LEU B 1 174 ? -3.982 10.5 15.023 1 97.56 174 LEU B C 1
ATOM 2821 O O . LEU B 1 174 ? -4.988 9.828 15.258 1 97.56 174 LEU B O 1
ATOM 2825 N N . ALA B 1 175 ? -2.91 10.461 15.711 1 97.62 175 ALA B N 1
ATOM 2826 C CA . ALA B 1 175 ? -2.801 9.57 16.859 1 97.62 175 ALA B CA 1
ATOM 2827 C C . ALA B 1 175 ? -3.865 9.891 17.906 1 97.62 175 ALA B C 1
ATOM 2829 O O . ALA B 1 175 ? -4.516 8.984 18.438 1 97.62 175 ALA B O 1
ATOM 2830 N N . ASN B 1 176 ? -4.012 11.156 18.219 1 97.5 176 ASN B N 1
ATOM 2831 C CA . ASN B 1 176 ? -4.988 11.578 19.219 1 97.5 176 ASN B CA 1
ATOM 2832 C C . ASN B 1 176 ? -6.41 11.211 18.797 1 97.5 176 ASN B C 1
ATOM 2834 O O . ASN B 1 176 ? -7.195 10.727 19.609 1 97.5 176 ASN B O 1
ATOM 2838 N N . THR B 1 177 ? -6.738 11.477 17.578 1 97.44 177 THR B N 1
ATOM 2839 C CA . THR B 1 177 ? -8.07 11.18 17.062 1 97.44 177 THR B CA 1
ATOM 2840 C C . THR B 1 177 ? -8.344 9.68 17.125 1 97.44 177 THR B C 1
ATOM 2842 O O . THR B 1 177 ? -9.406 9.25 17.578 1 97.44 177 THR B O 1
ATOM 2845 N N . LEU B 1 178 ? -7.379 8.883 16.656 1 96.5 178 LEU B N 1
ATOM 2846 C CA . LEU B 1 178 ? -7.57 7.438 16.609 1 96.5 178 LEU B CA 1
ATOM 2847 C C . LEU B 1 178 ? -7.602 6.844 18.016 1 96.5 178 LEU B C 1
ATOM 2849 O O . LEU B 1 178 ? -8.328 5.879 18.266 1 96.5 178 LEU B O 1
ATOM 2853 N N . SER B 1 179 ? -6.812 7.453 18.875 1 97.06 179 SER B N 1
ATOM 2854 C CA . SER B 1 179 ? -6.871 7.023 20.266 1 97.06 179 SER B CA 1
ATOM 2855 C C . SER B 1 179 ? -8.281 7.176 20.828 1 97.06 179 SER B C 1
ATOM 2857 O O . SER B 1 179 ? -8.789 6.277 21.5 1 97.06 179 SER B O 1
ATOM 2859 N N . LEU B 1 180 ? -8.922 8.297 20.594 1 96.19 180 LEU B N 1
ATOM 2860 C CA . LEU B 1 180 ? -10.266 8.562 21.078 1 96.19 180 LEU B CA 1
ATOM 2861 C C . LEU B 1 180 ? -11.273 7.609 20.453 1 96.19 180 LEU B C 1
ATOM 2863 O O . LEU B 1 180 ? -12.18 7.117 21.141 1 96.19 180 LEU B O 1
ATOM 2867 N N . GLU B 1 181 ? -11.07 7.324 19.172 1 94.69 181 GLU B N 1
ATOM 2868 C CA . GLU B 1 181 ? -11.977 6.418 18.484 1 94.69 181 GLU B CA 1
ATOM 2869 C C . GLU B 1 181 ? -11.852 4.992 19.016 1 94.69 181 GLU B C 1
ATOM 2871 O O . GLU B 1 181 ? -12.844 4.262 19.094 1 94.69 181 GLU B O 1
ATOM 2876 N N . LEU B 1 182 ? -10.609 4.621 19.312 1 93.81 182 LEU B N 1
ATOM 2877 C CA . LEU B 1 182 ? -10.336 3.271 19.797 1 93.81 182 LEU B CA 1
ATOM 2878 C C . LEU B 1 182 ? -10.883 3.082 21.203 1 93.81 182 LEU B C 1
ATOM 2880 O O . LEU B 1 182 ? -11.102 1.951 21.641 1 93.81 182 LEU B O 1
ATOM 2884 N N . SER B 1 183 ? -11.117 4.148 21.906 1 91.12 183 SER B N 1
ATOM 2885 C CA . SER B 1 183 ? -11.586 4.078 23.281 1 91.12 183 SER B CA 1
ATOM 2886 C C . SER B 1 183 ? -13.102 3.986 23.359 1 91.12 183 SER B C 1
ATOM 2888 O O . SER B 1 183 ? -13.672 3.82 24.438 1 91.12 183 SER B O 1
ATOM 2890 N N . LYS B 1 184 ? -13.758 4.145 22.391 1 86.94 184 LYS B N 1
ATOM 2891 C CA . LYS B 1 184 ? -15.211 4.023 22.359 1 86.94 184 LYS B CA 1
ATOM 2892 C C . LYS B 1 184 ? -15.641 2.559 22.422 1 86.94 184 LYS B C 1
ATOM 2894 O O . LYS B 1 184 ? -14.914 1.674 21.969 1 86.94 184 LYS B O 1
#

InterPro domains:
  IPR016087 Chalcone isomerase [PF02431] (9-148)
  IPR016088 Chalcone isomerase, 3-layer sandwich [G3DSA:3.50.70.10] (2-175)
  IPR036298 Chalcone isomerase superfamily [SSF54626] (4-183)
  IPR044191 Chalcone--flavonone isomerase 3-like [PTHR47588] (1-156)

Secondary structure (DSSP, 8-state):
----PEEETTEEE-SEEESSSEEEEEEEEEEEEEETTEEEEEEEEEEEE-GGGGGGGGGGTT--HHHHHT-HHHHHHHHHSSS-EEEEEEESS-EEHHHHHHHHHHHHHHHHHHTT---HHHHHHHHHHHHHHHT-EE-TT-EEEEEE-HHHHHHHHHHHSGGGSS-HHHHHHHHHHHHHHHT-/----PEEETTEEE-SEEESSSEEEEEEEEEEEEEETTEEEEEEEEEEEE-GGGGGGGGGGTT--HHHHHT-HHHHHHHHHSSS-EEEEEEESS-EEHHHHHHHHHHHHHHHHHHTT---HHHHHHHHHHHHHHHT-EE-TT-EEEEEE-HHHHHHHHHHHSGGGSS-HHHHHHHHHHHHHHHT-

pLDDT: mean 82.33, std 13.05, range [36.0, 97.94]

Radius of gyration: 21.62 Å; Cα contacts (8 Å, |Δi|>4): 718; chains: 2; bounding box: 50×67×49 Å